Protein AF-A0A950QS15-F1 (afdb_monomer_lite)

Structure (mmCIF, N/CA/C/O backbone):
data_AF-A0A950QS15-F1
#
_entry.id   AF-A0A950QS15-F1
#
loop_
_atom_site.group_PDB
_atom_site.id
_atom_site.type_symbol
_atom_site.label_atom_id
_atom_site.label_alt_id
_atom_site.label_comp_id
_atom_site.label_asym_id
_atom_site.label_entity_id
_atom_site.label_seq_id
_atom_site.pdbx_PDB_ins_code
_atom_site.Cartn_x
_atom_site.Cartn_y
_atom_site.Cartn_z
_atom_site.occupancy
_atom_site.B_iso_or_equiv
_atom_site.auth_seq_id
_atom_site.auth_comp_id
_atom_site.auth_asym_id
_atom_site.auth_atom_id
_atom_site.pdbx_PDB_model_num
ATOM 1 N N . LEU A 1 1 ? 15.214 4.837 -7.011 1.00 94.81 1 LEU A N 1
ATOM 2 C CA . LEU A 1 1 ? 14.203 5.712 -6.376 1.00 94.81 1 LEU A CA 1
ATOM 3 C C . LEU A 1 1 ? 14.048 6.980 -7.201 1.00 94.81 1 LEU A C 1
ATOM 5 O O . LEU A 1 1 ? 15.057 7.469 -7.702 1.00 94.81 1 LEU A O 1
ATOM 9 N N . THR A 1 2 ? 12.834 7.500 -7.320 1.00 95.50 2 THR A N 1
ATOM 10 C CA . THR A 1 2 ? 12.493 8.748 -8.014 1.00 95.50 2 THR A CA 1
ATOM 11 C C . THR A 1 2 ? 12.259 9.884 -7.023 1.00 95.50 2 THR A C 1
ATOM 13 O O . THR A 1 2 ? 11.852 9.657 -5.883 1.00 95.50 2 THR A O 1
ATOM 16 N N . TRP A 1 3 ? 12.542 11.110 -7.464 1.00 96.50 3 TRP A N 1
ATOM 17 C CA . TRP A 1 3 ? 12.193 12.329 -6.736 1.00 96.50 3 TRP A CA 1
ATOM 18 C C . TRP A 1 3 ? 10.695 12.603 -6.839 1.00 96.50 3 TRP A C 1
ATOM 20 O O . TRP A 1 3 ? 10.110 12.369 -7.895 1.00 96.50 3 TRP A O 1
ATOM 30 N N . ALA A 1 4 ? 10.107 13.146 -5.775 1.00 93.50 4 ALA A N 1
ATOM 31 C CA . ALA A 1 4 ? 8.708 13.549 -5.739 1.00 93.50 4 ALA A CA 1
ATOM 32 C C . ALA A 1 4 ? 8.420 14.659 -6.763 1.00 93.50 4 ALA A C 1
ATOM 34 O O . ALA A 1 4 ? 7.426 14.602 -7.482 1.00 93.50 4 ALA A O 1
ATOM 35 N N . LYS A 1 5 ? 9.303 15.667 -6.850 1.00 91.38 5 LYS A N 1
ATOM 36 C CA . LYS A 1 5 ? 9.246 16.742 -7.856 1.00 91.38 5 LYS A CA 1
ATOM 37 C C . LYS A 1 5 ? 10.658 17.173 -8.271 1.00 91.38 5 LYS A C 1
ATOM 39 O O . LYS A 1 5 ? 11.593 16.977 -7.493 1.00 91.38 5 LYS A O 1
ATOM 44 N N . PRO A 1 6 ? 10.841 17.794 -9.453 1.00 89.12 6 PRO A N 1
ATOM 45 C CA . PRO A 1 6 ? 12.150 18.291 -9.890 1.00 89.12 6 PRO A CA 1
ATOM 46 C C . PRO A 1 6 ? 12.817 19.268 -8.906 1.00 89.12 6 PRO A C 1
ATOM 48 O O . PRO A 1 6 ? 14.034 19.243 -8.744 1.00 89.12 6 PRO A O 1
ATOM 51 N N . ASP A 1 7 ? 12.019 20.094 -8.232 1.00 91.94 7 ASP A N 1
ATOM 52 C CA . ASP A 1 7 ? 12.425 21.109 -7.253 1.00 91.94 7 ASP A CA 1
ATOM 53 C C . ASP A 1 7 ? 12.253 20.655 -5.791 1.00 91.94 7 ASP A C 1
ATOM 55 O O . ASP A 1 7 ? 12.619 21.377 -4.865 1.00 91.94 7 ASP A O 1
ATOM 59 N N . TYR A 1 8 ? 11.742 19.440 -5.571 1.00 90.69 8 TYR A N 1
ATOM 60 C CA . TYR A 1 8 ? 11.535 18.860 -4.248 1.00 90.69 8 TYR A CA 1
ATOM 61 C C . TYR A 1 8 ? 12.149 17.462 -4.186 1.00 90.69 8 TYR A C 1
ATOM 63 O O . TYR A 1 8 ? 11.511 16.442 -4.466 1.00 90.69 8 TYR A O 1
ATOM 71 N N . GLN A 1 9 ? 13.436 17.436 -3.832 1.00 93.81 9 GLN A N 1
ATOM 72 C CA . GLN A 1 9 ? 14.289 16.248 -3.836 1.00 93.81 9 GLN A CA 1
ATOM 73 C C . GLN A 1 9 ? 14.053 15.353 -2.611 1.00 93.81 9 GLN A C 1
ATOM 75 O O . GLN A 1 9 ? 14.955 15.067 -1.826 1.00 93.81 9 GLN A O 1
ATOM 80 N N . ILE A 1 10 ? 12.817 14.885 -2.473 1.00 96.25 10 ILE A N 1
ATOM 81 C CA . ILE A 1 10 ? 12.398 13.870 -1.511 1.00 96.25 10 ILE A CA 1
ATOM 82 C C . ILE A 1 10 ? 12.003 12.616 -2.286 1.00 96.25 10 ILE A C 1
ATOM 84 O O . ILE A 1 10 ? 11.324 12.701 -3.304 1.00 96.25 10 ILE A O 1
ATOM 88 N N . LYS A 1 11 ? 12.449 11.444 -1.835 1.00 97.69 11 LYS A N 1
ATOM 89 C CA . LYS A 1 11 ? 12.042 10.142 -2.380 1.00 97.69 11 LYS A CA 1
ATOM 90 C C . LYS A 1 11 ? 11.096 9.490 -1.380 1.00 97.69 11 LYS A C 1
ATOM 92 O O . LYS A 1 11 ? 11.568 8.850 -0.439 1.00 97.69 11 LYS A O 1
ATOM 97 N N . TYR A 1 12 ? 9.791 9.685 -1.545 1.00 98.25 12 TYR A N 1
ATOM 98 C CA . TYR A 1 12 ? 8.793 9.086 -0.659 1.00 98.25 12 TYR A CA 1
ATOM 99 C C . TYR A 1 12 ? 8.723 7.571 -0.833 1.00 98.25 12 TYR A C 1
ATOM 101 O O . TYR A 1 12 ? 8.835 7.056 -1.949 1.00 98.25 12 TYR A O 1
ATOM 109 N N . LEU A 1 13 ? 8.529 6.859 0.277 1.00 98.62 13 LEU A N 1
ATOM 110 C CA . LEU A 1 13 ? 8.354 5.409 0.266 1.00 98.62 13 LEU A CA 1
ATOM 111 C C . LEU A 1 13 ? 7.141 5.003 -0.573 1.00 98.62 13 LEU A C 1
ATOM 113 O O . LEU A 1 13 ? 7.268 4.122 -1.420 1.00 98.62 13 LEU A O 1
ATOM 117 N N . MET A 1 14 ? 5.998 5.661 -0.351 1.00 98.06 14 MET A N 1
ATOM 118 C CA . MET A 1 14 ? 4.725 5.349 -1.010 1.00 98.06 14 MET A CA 1
ATOM 119 C C . MET A 1 14 ? 4.860 5.453 -2.531 1.00 98.06 14 MET A C 1
ATOM 121 O O . MET A 1 14 ? 4.719 4.439 -3.213 1.00 98.06 14 MET A O 1
ATOM 125 N N . ASP A 1 15 ? 5.284 6.618 -3.027 1.00 97.75 15 ASP A N 1
ATOM 126 C CA . ASP A 1 15 ? 5.475 6.896 -4.454 1.00 97.75 15 ASP A CA 1
ATOM 127 C C . ASP A 1 15 ? 6.374 5.854 -5.130 1.00 97.75 15 ASP A C 1
ATOM 129 O O . ASP A 1 15 ? 6.106 5.385 -6.235 1.00 97.75 15 ASP A O 1
ATOM 133 N N . ASN A 1 16 ? 7.465 5.464 -4.464 1.00 98.44 16 ASN A N 1
ATOM 134 C CA . ASN A 1 16 ? 8.409 4.499 -5.019 1.00 98.44 16 ASN A CA 1
ATOM 135 C C . ASN A 1 16 ? 7.882 3.055 -4.967 1.00 98.44 16 ASN A C 1
ATOM 137 O O . ASN A 1 16 ? 8.243 2.251 -5.823 1.00 98.44 16 ASN A O 1
ATOM 141 N N . CYS A 1 17 ? 7.019 2.710 -4.008 1.00 98.62 17 CYS A N 1
ATOM 142 C CA . CYS A 1 17 ? 6.325 1.420 -4.014 1.00 98.62 17 CYS A CA 1
ATOM 143 C C . CYS A 1 17 ? 5.310 1.341 -5.161 1.00 98.62 17 CYS A C 1
ATOM 145 O O . CYS A 1 17 ? 5.246 0.332 -5.864 1.00 98.62 17 CYS A O 1
ATOM 147 N N . GLU A 1 18 ? 4.547 2.410 -5.377 1.00 98.06 18 GLU A N 1
ATOM 148 C CA . GLU A 1 18 ? 3.552 2.494 -6.450 1.00 98.06 18 GLU A CA 1
ATOM 149 C C . GLU A 1 18 ? 4.217 2.489 -7.828 1.00 98.06 18 GLU A C 1
ATOM 151 O O . GLU A 1 18 ? 3.827 1.721 -8.707 1.00 98.06 18 GLU A O 1
ATOM 156 N N . ALA A 1 19 ? 5.281 3.276 -8.006 1.00 98.25 19 ALA A N 1
ATOM 157 C CA . ALA A 1 19 ? 6.044 3.289 -9.246 1.00 98.25 19 ALA A CA 1
ATOM 158 C C . ALA A 1 19 ? 6.682 1.919 -9.536 1.00 98.25 19 ALA A C 1
ATOM 160 O O . ALA A 1 19 ? 6.693 1.489 -10.690 1.00 98.25 19 ALA A O 1
ATOM 161 N N . TYR A 1 20 ? 7.141 1.187 -8.512 1.00 98.69 20 TYR A N 1
ATOM 162 C CA . TYR A 1 20 ? 7.651 -0.176 -8.682 1.00 98.69 20 TYR A CA 1
ATOM 163 C C . TYR A 1 20 ? 6.570 -1.098 -9.250 1.00 98.69 20 TYR A C 1
ATOM 165 O O . TYR A 1 20 ? 6.800 -1.770 -10.260 1.00 98.69 20 TYR A O 1
ATOM 173 N N . ARG A 1 21 ? 5.384 -1.108 -8.629 1.00 98.06 21 ARG A N 1
ATOM 174 C CA . ARG A 1 21 ? 4.257 -1.934 -9.076 1.00 98.06 21 ARG A CA 1
ATOM 175 C C . ARG A 1 21 ? 3.831 -1.556 -10.491 1.00 98.06 21 ARG A C 1
ATOM 177 O O . ARG A 1 21 ? 3.732 -2.437 -11.341 1.00 98.06 21 ARG A O 1
ATOM 184 N N . GLY A 1 22 ? 3.711 -0.261 -10.778 1.00 98.19 22 GLY A N 1
ATOM 185 C CA . GLY A 1 22 ? 3.375 0.238 -12.111 1.00 98.19 22 GLY A CA 1
ATOM 186 C C . GLY A 1 22 ? 4.378 -0.187 -13.188 1.00 98.19 22 GLY A C 1
ATOM 187 O O . GLY A 1 22 ? 3.974 -0.595 -14.274 1.00 98.19 22 GLY A O 1
ATOM 188 N N . LEU A 1 23 ? 5.683 -0.171 -12.895 1.00 98.62 23 LEU A N 1
ATOM 189 C CA . LEU A 1 23 ? 6.716 -0.653 -13.822 1.00 98.62 23 LEU A CA 1
ATOM 190 C C . LEU A 1 23 ? 6.602 -2.163 -14.079 1.00 98.62 23 LEU A C 1
ATOM 192 O O . LEU A 1 23 ? 6.755 -2.602 -15.220 1.00 98.62 23 LEU A O 1
ATOM 196 N N . ARG A 1 24 ? 6.296 -2.959 -13.045 1.00 98.62 24 ARG A N 1
ATOM 197 C CA . ARG A 1 24 ? 6.047 -4.404 -13.189 1.00 98.62 24 ARG A CA 1
ATOM 198 C C . ARG A 1 24 ? 4.790 -4.693 -14.006 1.00 98.62 24 ARG A C 1
ATOM 200 O O . ARG A 1 24 ? 4.817 -5.570 -14.868 1.00 98.62 24 ARG A O 1
ATOM 207 N N . ASP A 1 25 ? 3.715 -3.944 -13.780 1.00 98.00 25 ASP A N 1
ATOM 208 C CA . ASP A 1 25 ? 2.476 -4.063 -14.557 1.00 98.00 25 ASP A CA 1
ATOM 209 C C . ASP A 1 25 ? 2.696 -3.688 -16.019 1.00 98.00 25 ASP A C 1
ATOM 211 O O . ASP A 1 25 ? 2.281 -4.416 -16.920 1.00 98.00 25 ASP A O 1
ATOM 215 N N . LEU A 1 26 ? 3.430 -2.605 -16.269 1.00 98.06 26 LEU A N 1
ATOM 216 C CA . LEU A 1 26 ? 3.769 -2.179 -17.620 1.00 98.06 26 LEU A CA 1
ATOM 217 C C . LEU A 1 26 ? 4.634 -3.220 -18.343 1.00 98.06 26 LEU A C 1
ATOM 219 O O . LEU A 1 26 ? 4.389 -3.514 -19.514 1.00 98.06 26 LEU A O 1
ATOM 223 N N . ALA A 1 27 ? 5.598 -3.829 -17.648 1.00 98.62 27 ALA A N 1
ATOM 224 C CA . ALA A 1 27 ? 6.375 -4.936 -18.194 1.00 98.62 27 ALA A CA 1
ATOM 225 C C . ALA A 1 27 ? 5.484 -6.136 -18.566 1.00 98.62 27 ALA A C 1
ATOM 227 O O . ALA A 1 27 ? 5.641 -6.702 -19.648 1.00 98.62 27 ALA A O 1
ATOM 228 N N . SER A 1 28 ? 4.516 -6.486 -17.711 1.00 98.19 28 SER A N 1
ATOM 229 C CA . SER A 1 28 ? 3.536 -7.546 -17.983 1.00 98.19 28 SER A CA 1
ATOM 230 C C . SER A 1 28 ? 2.669 -7.231 -19.206 1.00 98.19 28 SER A C 1
ATOM 232 O O . SER A 1 28 ? 2.460 -8.101 -20.050 1.00 98.19 28 SER A O 1
ATOM 234 N N . LEU A 1 29 ? 2.218 -5.982 -19.364 1.00 98.38 29 LEU A N 1
ATOM 235 C CA . LEU A 1 29 ? 1.462 -5.554 -20.545 1.00 98.38 29 LEU A CA 1
ATOM 236 C C . LEU A 1 29 ? 2.290 -5.690 -21.829 1.00 98.38 29 LEU A C 1
ATOM 238 O O . LEU A 1 29 ? 1.807 -6.261 -22.807 1.00 98.38 29 LEU A O 1
ATOM 242 N N . PHE A 1 30 ? 3.547 -5.231 -21.829 1.00 98.69 30 PHE A N 1
ATOM 243 C CA . PHE A 1 30 ? 4.436 -5.402 -22.983 1.00 98.69 30 PHE A CA 1
ATOM 244 C C . PHE A 1 30 ? 4.667 -6.867 -23.331 1.00 98.69 30 PHE A C 1
ATOM 246 O O . PHE A 1 30 ? 4.569 -7.228 -24.502 1.00 98.69 30 PHE A O 1
ATOM 253 N N . GLN A 1 31 ? 4.874 -7.718 -22.330 1.00 98.38 31 GLN A N 1
ATOM 254 C CA . GLN A 1 31 ? 5.080 -9.143 -22.551 1.00 98.38 31 GLN A CA 1
ATOM 255 C C . GLN A 1 31 ? 3.828 -9.841 -23.100 1.00 98.38 31 GLN A C 1
ATOM 257 O O . GLN A 1 31 ? 3.928 -10.608 -24.057 1.00 98.38 31 GLN A O 1
ATOM 262 N N . ASN A 1 32 ? 2.669 -9.605 -22.484 1.00 97.88 32 ASN A N 1
ATOM 263 C CA . ASN A 1 32 ? 1.488 -10.452 -22.661 1.00 97.88 32 ASN A CA 1
ATOM 264 C C . ASN A 1 32 ? 0.471 -9.888 -23.658 1.00 97.88 32 ASN A C 1
ATOM 266 O O . ASN A 1 32 ? -0.174 -10.658 -24.363 1.00 97.88 32 ASN A O 1
ATOM 270 N N . ALA A 1 33 ? 0.315 -8.563 -23.725 1.00 97.88 33 ALA A N 1
ATOM 271 C CA . ALA A 1 33 ? -0.642 -7.923 -24.628 1.00 97.88 33 ALA A CA 1
ATOM 272 C C . ALA A 1 33 ? 0.005 -7.494 -25.951 1.00 97.88 33 ALA A C 1
ATOM 274 O O . ALA A 1 33 ? -0.637 -7.558 -26.997 1.00 97.88 33 ALA A O 1
ATOM 275 N N . PHE A 1 34 ? 1.272 -7.066 -25.912 1.00 98.00 34 PHE A N 1
ATOM 276 C CA . PHE A 1 34 ? 1.965 -6.521 -27.084 1.00 98.00 34 PHE A CA 1
ATOM 277 C C . PHE A 1 34 ? 3.025 -7.455 -27.682 1.00 98.00 34 PHE A C 1
ATOM 279 O O . PHE A 1 34 ? 3.494 -7.194 -28.787 1.00 98.00 34 PHE A O 1
ATOM 286 N N . GLY A 1 35 ? 3.413 -8.527 -26.981 1.00 98.00 35 GLY A N 1
ATOM 287 C CA . GLY A 1 35 ? 4.469 -9.443 -27.428 1.00 98.00 35 GLY A CA 1
ATOM 288 C C . GLY A 1 35 ? 5.862 -8.800 -27.523 1.00 98.00 35 GLY A C 1
ATOM 289 O O . GLY A 1 35 ? 6.742 -9.335 -28.193 1.00 98.00 35 GLY A O 1
ATOM 290 N N . ASP A 1 36 ? 6.074 -7.656 -26.868 1.00 98.56 36 ASP A N 1
ATOM 291 C CA . ASP A 1 36 ? 7.320 -6.886 -26.882 1.00 98.56 36 ASP A CA 1
ATOM 292 C C . ASP A 1 36 ? 8.183 -7.269 -25.671 1.00 98.56 36 ASP A C 1
ATOM 294 O O . ASP A 1 36 ? 8.200 -6.606 -24.627 1.00 98.56 36 ASP A O 1
ATOM 298 N N . SER A 1 37 ? 8.897 -8.388 -25.801 1.00 98.44 37 SER A N 1
ATOM 299 C CA . SER A 1 37 ? 9.772 -8.907 -24.742 1.00 98.44 37 SER A CA 1
ATOM 300 C C . SER A 1 37 ? 10.946 -7.972 -24.432 1.00 98.44 37 SER A C 1
ATOM 302 O O . SER A 1 37 ? 11.410 -7.923 -23.292 1.00 98.44 37 SER A O 1
ATOM 304 N N . THR A 1 38 ? 11.402 -7.179 -25.408 1.00 98.56 38 THR A N 1
ATOM 305 C CA . THR A 1 38 ? 12.468 -6.189 -25.210 1.00 98.56 38 THR A CA 1
ATOM 306 C C . THR A 1 38 ? 12.014 -5.071 -24.274 1.00 98.56 38 THR A C 1
ATOM 308 O O . THR A 1 38 ? 12.715 -4.767 -23.306 1.00 98.56 38 THR A O 1
ATOM 311 N N . LYS A 1 39 ? 10.828 -4.486 -24.490 1.00 98.38 39 LYS A N 1
ATOM 312 C CA . LYS A 1 39 ? 10.284 -3.484 -23.560 1.00 98.38 39 LYS A CA 1
ATOM 313 C C . LYS A 1 39 ? 9.913 -4.084 -22.214 1.00 98.38 39 LYS A C 1
ATOM 315 O O . LYS A 1 39 ? 10.151 -3.444 -21.191 1.00 98.38 39 LYS A O 1
ATOM 320 N N . ALA A 1 40 ? 9.384 -5.305 -22.189 1.00 98.75 40 ALA A N 1
ATOM 321 C CA . ALA A 1 40 ? 9.114 -5.994 -20.933 1.00 98.75 40 ALA A CA 1
ATOM 322 C C . ALA A 1 40 ? 10.390 -6.135 -20.081 1.00 98.75 40 ALA A C 1
ATOM 324 O O . ALA A 1 40 ? 10.383 -5.803 -18.895 1.00 98.75 40 ALA A O 1
ATOM 325 N N . ALA A 1 41 ? 11.505 -6.555 -20.688 1.00 98.75 41 ALA A N 1
ATOM 326 C CA . ALA A 1 41 ? 12.798 -6.648 -20.012 1.00 98.75 41 ALA A CA 1
ATOM 327 C C . ALA A 1 41 ? 13.305 -5.278 -19.528 1.00 98.75 41 ALA A C 1
ATOM 329 O O . ALA A 1 41 ? 13.770 -5.164 -18.394 1.00 98.75 41 ALA A O 1
ATOM 330 N N . TYR A 1 42 ? 13.159 -4.229 -20.345 1.00 98.62 42 TYR A N 1
ATOM 331 C CA . TYR A 1 42 ? 13.540 -2.863 -19.978 1.00 98.62 42 TYR A CA 1
ATOM 332 C C . TYR A 1 42 ? 12.812 -2.368 -18.718 1.00 98.62 42 TYR A C 1
ATOM 334 O O . TYR A 1 42 ? 13.456 -1.941 -17.759 1.00 98.62 42 TYR A O 1
ATOM 342 N N . TYR A 1 43 ? 11.480 -2.465 -18.677 1.00 98.69 43 TYR A N 1
ATOM 343 C CA . TYR A 1 43 ? 10.712 -2.002 -17.516 1.00 98.69 43 TYR A CA 1
ATOM 344 C C . TYR A 1 43 ? 10.924 -2.876 -16.278 1.00 98.69 43 TYR A C 1
ATOM 346 O O . TYR A 1 43 ? 10.968 -2.345 -15.168 1.00 98.69 43 TYR A O 1
ATOM 354 N N . ASN A 1 44 ? 11.146 -4.183 -16.452 1.00 98.75 44 ASN A N 1
ATOM 355 C CA . ASN A 1 44 ? 11.548 -5.053 -15.348 1.00 98.75 44 ASN A CA 1
ATOM 356 C C . ASN A 1 44 ? 12.889 -4.631 -14.737 1.00 98.75 44 ASN A C 1
ATOM 358 O O . ASN A 1 44 ? 12.977 -4.536 -13.517 1.00 98.75 44 ASN A O 1
ATOM 362 N N . ALA A 1 45 ? 13.891 -4.299 -15.554 1.00 98.62 45 ALA A N 1
ATOM 363 C CA . ALA A 1 45 ? 15.184 -3.834 -15.053 1.00 98.62 45 ALA A CA 1
ATOM 364 C C . ALA A 1 45 ? 15.063 -2.510 -14.273 1.00 98.62 45 ALA A C 1
ATOM 366 O O . ALA A 1 45 ? 15.683 -2.335 -13.223 1.00 98.62 45 ALA A O 1
ATOM 367 N N . ILE A 1 46 ? 14.215 -1.579 -14.730 1.00 98.38 46 ILE A N 1
ATOM 368 C CA . ILE A 1 46 ? 13.943 -0.338 -13.983 1.00 98.38 46 ILE A CA 1
ATOM 369 C C . ILE A 1 46 ? 13.233 -0.647 -12.659 1.00 98.38 46 ILE A C 1
ATOM 371 O O . ILE A 1 46 ? 13.596 -0.081 -11.623 1.00 98.38 46 ILE A O 1
ATOM 375 N N . ALA A 1 47 ? 12.256 -1.558 -12.667 1.00 98.62 47 ALA A N 1
ATOM 376 C CA . ALA A 1 47 ? 11.592 -2.006 -11.449 1.00 98.62 47 ALA A CA 1
ATOM 377 C C . ALA A 1 47 ? 12.592 -2.644 -10.468 1.00 98.62 47 ALA A C 1
ATOM 379 O O . ALA A 1 47 ? 12.529 -2.357 -9.277 1.00 98.62 47 ALA A O 1
ATOM 380 N N . ASP A 1 48 ? 13.566 -3.428 -10.941 1.00 98.56 48 ASP A N 1
ATOM 381 C CA . ASP A 1 48 ? 14.615 -4.020 -10.098 1.00 98.56 48 ASP A CA 1
ATOM 382 C C . ASP A 1 48 ? 15.487 -2.952 -9.417 1.00 98.56 48 ASP A C 1
ATOM 384 O O . ASP A 1 48 ? 15.771 -3.041 -8.219 1.00 98.56 48 ASP A O 1
ATOM 388 N N . HIS A 1 49 ? 15.856 -1.884 -10.130 1.00 98.12 49 HIS A N 1
ATOM 389 C CA . HIS A 1 49 ? 16.558 -0.746 -9.524 1.00 98.12 49 HIS A CA 1
ATOM 390 C C . HIS A 1 49 ? 15.705 -0.018 -8.478 1.00 98.12 49 HIS A C 1
ATOM 392 O O . HIS A 1 49 ? 16.215 0.461 -7.459 1.00 98.12 49 HIS A O 1
ATOM 398 N N . MET A 1 50 ? 14.397 0.083 -8.713 1.00 97.88 50 MET A N 1
ATOM 399 C CA . MET A 1 50 ? 13.475 0.684 -7.755 1.00 97.88 50 MET A CA 1
ATOM 400 C C . MET A 1 50 ? 13.307 -0.184 -6.509 1.00 97.88 50 MET A C 1
ATOM 402 O O . MET A 1 50 ? 13.385 0.348 -5.402 1.00 97.88 50 MET A O 1
ATOM 406 N N . LEU A 1 51 ? 13.187 -1.502 -6.687 1.00 98.44 51 LEU A N 1
ATOM 407 C CA . LEU A 1 51 ? 13.164 -2.492 -5.617 1.00 98.44 51 LEU A CA 1
ATOM 408 C C . LEU A 1 51 ? 14.397 -2.346 -4.727 1.00 98.44 51 LEU A C 1
ATOM 410 O O . LEU A 1 51 ? 14.246 -2.137 -3.530 1.00 98.44 51 LEU A O 1
ATOM 414 N N . GLN A 1 52 ? 15.607 -2.363 -5.293 1.00 98.31 52 GLN A N 1
ATOM 415 C CA . GLN A 1 52 ? 16.847 -2.155 -4.530 1.00 98.31 52 GLN A CA 1
ATOM 416 C C . GLN A 1 52 ? 16.828 -0.829 -3.753 1.00 98.31 52 GLN A C 1
ATOM 418 O O . GLN A 1 52 ? 17.225 -0.765 -2.589 1.00 98.31 52 GLN A O 1
ATOM 423 N N . GLY A 1 53 ? 16.306 0.224 -4.385 1.00 98.00 53 GLY A N 1
ATOM 424 C CA . GLY A 1 53 ? 16.092 1.520 -3.759 1.00 98.00 53 GLY A CA 1
ATOM 425 C C . GLY A 1 53 ? 15.196 1.450 -2.521 1.00 98.00 53 GLY A C 1
ATOM 426 O O . GLY A 1 53 ? 15.606 1.916 -1.461 1.00 98.00 53 GLY A O 1
ATOM 427 N N . VAL A 1 54 ? 14.006 0.857 -2.639 1.00 98.50 54 VAL A N 1
ATOM 428 C CA . VAL A 1 54 ? 13.057 0.718 -1.521 1.00 98.50 54 VAL A CA 1
ATOM 429 C C . VAL A 1 54 ? 13.622 -0.198 -0.436 1.00 98.50 54 VAL A C 1
ATOM 431 O O . VAL A 1 54 ? 13.548 0.139 0.740 1.00 98.50 54 VAL A O 1
ATOM 434 N N . GLN A 1 55 ? 14.281 -1.301 -0.805 1.00 98.38 55 GLN A N 1
ATOM 435 C CA . GLN A 1 55 ? 14.950 -2.204 0.142 1.00 98.38 55 GLN A CA 1
ATOM 436 C C . GLN A 1 55 ? 15.991 -1.460 0.998 1.00 98.38 55 GLN A C 1
ATOM 438 O O . GLN A 1 55 ? 16.101 -1.719 2.194 1.00 98.38 55 GLN A O 1
ATOM 443 N N . SER A 1 56 ? 16.694 -0.475 0.422 1.00 98.06 56 SER A N 1
ATOM 444 C CA . SER A 1 56 ? 17.651 0.376 1.149 1.00 98.06 56 SER A CA 1
ATOM 445 C C . SER A 1 56 ? 17.020 1.364 2.141 1.00 98.06 56 SER A C 1
ATOM 447 O O . SER A 1 56 ? 17.745 2.025 2.878 1.00 98.06 56 SER A O 1
ATOM 449 N N . MET A 1 57 ? 15.689 1.494 2.156 1.00 98.56 57 MET A N 1
ATOM 450 C CA . MET A 1 57 ? 14.949 2.353 3.089 1.00 98.56 57 MET A CA 1
ATOM 451 C C . MET A 1 57 ? 14.530 1.617 4.369 1.00 98.56 57 MET A C 1
ATOM 453 O O . MET A 1 57 ? 13.892 2.215 5.233 1.00 98.56 57 MET A O 1
ATOM 457 N N . TRP A 1 58 ? 14.868 0.333 4.511 1.00 98.62 58 TRP A N 1
ATOM 458 C CA . TRP A 1 58 ? 14.645 -0.411 5.748 1.00 98.62 58 TRP A CA 1
ATOM 459 C C . TRP A 1 58 ? 15.581 0.081 6.858 1.00 98.62 58 TRP A C 1
ATOM 461 O O . TRP A 1 58 ? 16.800 0.026 6.716 1.00 98.62 58 TRP A O 1
ATOM 471 N N . MET A 1 59 ? 15.014 0.518 7.984 1.00 98.38 59 MET A N 1
ATOM 472 C CA . MET A 1 59 ? 15.761 1.073 9.122 1.00 98.38 59 MET A CA 1
ATOM 473 C C . MET A 1 59 ? 15.977 0.063 10.262 1.00 98.38 59 MET A C 1
ATOM 475 O O . MET A 1 59 ? 16.438 0.429 11.338 1.00 98.38 59 MET A O 1
ATOM 479 N N . GLY A 1 60 ? 15.633 -1.212 10.053 1.00 97.44 60 GLY A N 1
ATOM 480 C CA . GLY A 1 60 ? 15.770 -2.282 11.050 1.00 97.44 60 GLY A CA 1
ATOM 481 C C . GLY A 1 60 ? 14.482 -2.612 11.808 1.00 97.44 60 GLY A C 1
ATOM 482 O O . GLY A 1 60 ? 14.305 -3.754 12.221 1.00 97.44 60 GLY A O 1
ATOM 483 N N . ASN A 1 61 ? 13.569 -1.651 11.957 1.00 97.19 61 ASN A N 1
ATOM 484 C CA . ASN A 1 61 ? 12.279 -1.836 12.639 1.00 97.19 61 ASN A CA 1
ATOM 485 C C . ASN A 1 61 ? 11.077 -1.174 11.942 1.00 97.19 61 ASN A C 1
ATOM 487 O O . ASN A 1 61 ? 9.932 -1.419 12.324 1.00 97.19 61 ASN A O 1
ATOM 491 N N . ALA A 1 62 ? 11.341 -0.328 10.951 1.00 98.50 62 ALA A N 1
ATOM 492 C CA . ALA A 1 62 ? 10.366 0.387 10.149 1.00 98.50 62 ALA A CA 1
ATOM 493 C C . ALA A 1 62 ? 10.981 0.720 8.785 1.00 98.50 62 ALA A C 1
ATOM 495 O O . ALA A 1 62 ? 12.206 0.705 8.611 1.00 98.50 62 ALA A O 1
ATOM 496 N N . TRP A 1 63 ? 10.131 1.049 7.821 1.00 98.75 63 TRP A N 1
ATOM 497 C CA . TRP A 1 63 ? 10.560 1.689 6.587 1.00 98.75 63 TRP A CA 1
ATOM 498 C C . TRP A 1 63 ? 10.686 3.190 6.815 1.00 98.75 63 TRP A C 1
ATOM 500 O O . TRP A 1 63 ? 9.815 3.796 7.440 1.00 98.75 63 TRP A O 1
ATOM 510 N N . ALA A 1 64 ? 11.733 3.807 6.276 1.00 98.62 64 ALA A N 1
ATOM 511 C CA . ALA A 1 64 ? 11.813 5.259 6.227 1.00 98.62 64 ALA A CA 1
ATOM 512 C C . ALA A 1 64 ? 10.613 5.822 5.451 1.00 98.62 64 ALA A C 1
ATOM 514 O O . ALA A 1 64 ? 10.276 5.294 4.393 1.00 98.62 64 ALA A O 1
ATOM 515 N N . VAL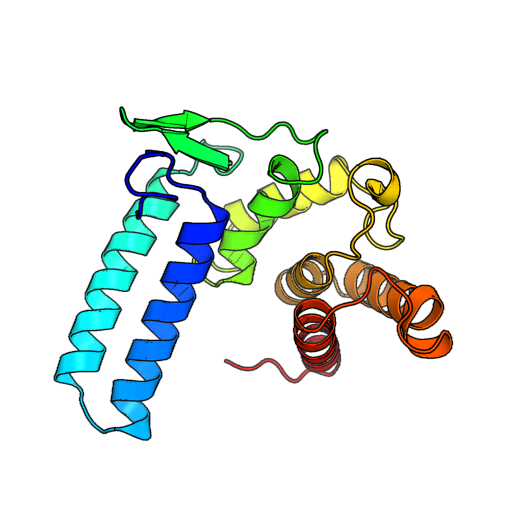 A 1 65 ? 9.998 6.906 5.928 1.00 98.38 65 VAL A N 1
ATOM 516 C CA . VAL A 1 65 ? 8.881 7.562 5.217 1.00 98.38 65 VAL A CA 1
ATOM 517 C C . VAL A 1 65 ? 9.370 8.185 3.911 1.00 98.38 65 VAL A C 1
ATOM 519 O O . VAL A 1 65 ? 8.665 8.201 2.900 1.00 98.38 65 VAL A O 1
ATOM 522 N N . TYR A 1 66 ? 10.614 8.670 3.921 1.00 98.25 66 TYR A N 1
ATOM 523 C CA . TYR A 1 66 ? 11.314 9.138 2.737 1.00 98.25 66 TYR A CA 1
ATOM 524 C C . TYR A 1 66 ? 12.837 9.087 2.887 1.00 98.25 66 TYR A C 1
ATOM 526 O O . TYR A 1 66 ? 13.381 8.982 3.991 1.00 98.25 66 TYR A O 1
ATOM 534 N N . LYS A 1 67 ? 13.515 9.194 1.739 1.00 98.12 67 LYS A N 1
ATOM 535 C CA . LYS A 1 67 ? 14.953 9.453 1.625 1.00 98.12 67 LYS A CA 1
ATOM 536 C C . LYS A 1 67 ? 15.187 10.841 1.032 1.00 98.12 67 LYS A C 1
ATOM 538 O O . LYS A 1 67 ? 14.653 11.137 -0.039 1.00 98.12 67 LYS A O 1
ATOM 543 N N . ASP A 1 68 ? 15.960 11.683 1.707 1.00 96.31 68 ASP A N 1
ATOM 544 C CA . ASP A 1 68 ? 16.174 13.073 1.281 1.00 96.31 68 ASP A CA 1
ATOM 545 C C . ASP A 1 68 ? 17.193 13.219 0.123 1.00 96.31 68 ASP A C 1
ATOM 547 O O . ASP A 1 68 ? 17.697 12.236 -0.446 1.00 96.31 68 ASP A O 1
ATOM 551 N N . GLY A 1 69 ? 17.466 14.474 -0.250 1.00 92.75 69 GLY A N 1
ATOM 552 C CA . GLY A 1 69 ? 18.360 14.857 -1.344 1.00 92.75 69 GLY A CA 1
ATOM 553 C C . GLY A 1 69 ? 19.799 14.363 -1.178 1.00 92.75 69 GLY A C 1
ATOM 554 O O . GLY A 1 69 ? 20.439 13.992 -2.162 1.00 92.75 69 GLY A O 1
ATOM 555 N N . ILE A 1 70 ? 20.277 14.294 0.066 1.00 94.12 70 ILE A N 1
ATOM 556 C CA . ILE A 1 70 ? 21.646 13.890 0.416 1.00 94.12 70 ILE A CA 1
ATOM 557 C C . ILE A 1 70 ? 21.738 12.434 0.890 1.00 94.12 70 ILE A C 1
ATOM 559 O O . ILE A 1 70 ? 22.832 11.899 1.047 1.00 94.12 70 ILE A O 1
ATOM 563 N N . GLY A 1 71 ? 20.598 11.759 1.034 1.00 95.31 71 GLY A N 1
ATOM 564 C CA . GLY A 1 71 ? 20.501 10.327 1.273 1.00 95.31 71 GLY A CA 1
ATOM 565 C C . GLY A 1 71 ? 20.142 9.919 2.699 1.00 95.31 71 GLY A C 1
ATOM 566 O O . GLY A 1 71 ? 20.180 8.717 2.969 1.00 95.31 71 GLY A O 1
ATOM 567 N N . ASN A 1 72 ? 19.759 10.849 3.578 1.00 97.69 72 ASN A N 1
ATOM 568 C CA . ASN A 1 72 ? 19.288 10.499 4.917 1.00 97.69 72 ASN A CA 1
ATOM 569 C C . ASN A 1 72 ? 17.942 9.783 4.848 1.00 97.69 72 ASN A C 1
ATOM 571 O O . ASN A 1 72 ? 17.090 10.106 4.017 1.00 97.69 72 ASN A O 1
ATOM 575 N N . LEU A 1 73 ? 17.755 8.827 5.754 1.00 98.44 73 LEU A N 1
ATOM 576 C CA . LEU A 1 73 ? 16.499 8.118 5.958 1.00 98.44 73 LEU A CA 1
ATOM 577 C C . LEU A 1 73 ? 15.749 8.743 7.128 1.00 98.44 73 LEU A C 1
ATOM 579 O O . LEU A 1 73 ? 16.314 8.887 8.212 1.00 98.44 73 LEU A O 1
ATOM 583 N N . ILE A 1 74 ? 14.482 9.084 6.915 1.00 98.12 74 ILE A N 1
ATOM 584 C CA . ILE A 1 74 ? 13.638 9.671 7.956 1.00 98.12 74 ILE A CA 1
ATOM 585 C C . ILE A 1 74 ? 12.679 8.616 8.496 1.00 98.12 74 ILE A C 1
ATOM 587 O O . ILE A 1 74 ? 11.916 8.018 7.740 1.00 98.12 74 ILE A O 1
ATOM 591 N N . ALA A 1 75 ? 12.743 8.384 9.807 1.00 98.25 75 ALA A N 1
ATOM 592 C CA . ALA A 1 75 ? 11.885 7.430 10.501 1.00 98.25 75 ALA A CA 1
ATOM 593 C C . ALA A 1 75 ? 10.429 7.926 10.566 1.00 98.25 75 ALA A C 1
ATOM 595 O O . ALA A 1 75 ? 10.213 9.133 10.687 1.00 98.25 75 ALA A O 1
ATOM 596 N N . PRO A 1 76 ? 9.438 7.017 10.540 1.00 98.31 76 PRO A N 1
ATOM 597 C CA . PRO A 1 76 ? 8.038 7.383 10.708 1.00 98.31 76 PRO A CA 1
ATOM 598 C C . PRO A 1 76 ? 7.722 7.750 12.159 1.00 98.31 76 PRO A C 1
ATOM 600 O O . PRO A 1 76 ? 8.124 7.059 13.099 1.00 98.31 76 PRO A O 1
ATOM 603 N N . ASN A 1 77 ? 6.915 8.788 12.346 1.00 98.31 77 ASN A N 1
ATOM 604 C CA . ASN A 1 77 ? 6.164 9.007 13.570 1.00 98.31 77 ASN A CA 1
ATOM 605 C C . ASN A 1 77 ? 4.872 8.183 13.527 1.00 98.31 77 ASN A C 1
ATOM 607 O O . ASN A 1 77 ? 3.883 8.582 12.918 1.00 98.31 77 ASN A O 1
ATOM 611 N N . MET A 1 78 ? 4.845 7.051 14.232 1.00 98.19 78 MET A N 1
ATOM 612 C CA . MET A 1 78 ? 3.670 6.170 14.241 1.00 98.19 78 MET A CA 1
ATOM 613 C C . MET A 1 78 ? 2.408 6.803 14.859 1.00 98.19 78 MET A C 1
ATOM 615 O O . MET A 1 78 ? 1.326 6.268 14.649 1.00 98.19 78 MET A O 1
ATOM 619 N N . GLY A 1 79 ? 2.507 7.934 15.572 1.00 98.06 79 GLY A N 1
ATOM 620 C CA . GLY A 1 79 ? 1.353 8.718 16.043 1.00 98.06 79 GLY A CA 1
ATOM 621 C C . GLY A 1 79 ? 0.725 9.634 14.980 1.00 98.06 79 GLY A C 1
ATOM 622 O O . GLY A 1 79 ? -0.304 10.261 15.241 1.00 98.06 79 GLY A O 1
ATOM 623 N N . THR A 1 80 ? 1.320 9.701 13.788 1.00 98.44 80 THR A N 1
ATOM 624 C CA . THR A 1 80 ? 0.808 10.418 12.616 1.00 98.44 80 THR A CA 1
ATOM 625 C C . THR A 1 80 ? 0.253 9.404 11.614 1.00 98.44 80 THR A C 1
ATOM 627 O O . THR A 1 80 ? 0.968 8.504 11.175 1.00 98.44 80 THR A O 1
ATOM 630 N N . TRP A 1 81 ? -1.024 9.526 11.245 1.00 98.12 81 TRP A N 1
ATOM 631 C CA . TRP A 1 81 ? -1.689 8.593 10.330 1.00 98.12 81 TRP A CA 1
ATOM 632 C C . TRP A 1 81 ? -1.113 8.682 8.911 1.00 98.12 81 TRP A C 1
ATOM 634 O O . TRP A 1 81 ? -0.512 7.730 8.405 1.00 98.12 81 TRP A O 1
ATOM 644 N N . TYR A 1 82 ? -1.258 9.850 8.288 1.00 96.75 82 TYR A N 1
ATOM 645 C CA . TYR A 1 82 ? -0.675 10.182 6.995 1.00 96.75 82 TYR A CA 1
ATOM 646 C C . TYR A 1 82 ? 0.337 11.324 7.170 1.00 96.75 82 TYR A C 1
ATOM 648 O O . TYR A 1 82 ? 0.005 12.312 7.832 1.00 96.75 82 TYR A O 1
ATOM 656 N N . PRO A 1 83 ? 1.548 11.224 6.588 1.00 95.12 83 PRO A N 1
ATOM 657 C CA . PRO A 1 83 ? 2.040 10.148 5.711 1.00 95.12 83 PRO A CA 1
ATOM 658 C C . PRO A 1 83 ? 2.688 8.953 6.430 1.00 95.12 83 PRO A C 1
ATOM 660 O O . PRO A 1 83 ? 3.021 7.956 5.796 1.00 95.12 83 PRO A O 1
ATOM 663 N N . ASP A 1 84 ? 2.895 9.032 7.740 1.00 98.50 84 ASP A N 1
ATOM 664 C CA . ASP A 1 84 ? 3.837 8.160 8.440 1.00 98.50 84 ASP A CA 1
ATOM 665 C C . ASP A 1 84 ? 3.346 6.720 8.625 1.00 98.50 84 ASP A C 1
ATOM 667 O O . ASP A 1 84 ? 3.903 5.805 8.015 1.00 98.50 84 ASP A O 1
ATOM 671 N N . ALA A 1 85 ? 2.321 6.489 9.449 1.00 98.50 85 ALA A N 1
ATOM 672 C CA . ALA A 1 85 ? 1.887 5.136 9.794 1.00 98.50 85 ALA A CA 1
ATOM 673 C C . ALA A 1 85 ? 1.344 4.366 8.577 1.00 98.50 85 ALA A C 1
ATOM 675 O O . ALA A 1 85 ? 1.655 3.188 8.396 1.00 98.50 85 ALA A O 1
ATOM 676 N N . THR A 1 86 ? 0.577 5.034 7.713 1.00 97.88 86 THR A N 1
ATOM 677 C CA . THR A 1 86 ? 0.002 4.437 6.495 1.00 97.88 86 THR A CA 1
ATOM 678 C C . THR A 1 86 ? 1.057 4.033 5.470 1.00 97.88 86 THR A C 1
ATOM 680 O O . THR A 1 86 ? 0.929 2.965 4.872 1.00 97.88 86 THR A O 1
ATOM 683 N N . SER A 1 87 ? 2.138 4.804 5.299 1.00 98.25 87 SER A N 1
ATOM 684 C CA . SER A 1 87 ? 3.208 4.451 4.350 1.00 98.25 87 SER A CA 1
ATOM 685 C C . SER A 1 87 ? 3.828 3.080 4.626 1.00 98.25 87 SER A C 1
ATOM 687 O O . SER A 1 87 ? 4.290 2.405 3.708 1.00 98.25 87 SER A O 1
ATOM 689 N N . GLN A 1 88 ? 3.805 2.628 5.881 1.00 98.69 88 GLN A N 1
ATOM 690 C CA . GLN A 1 88 ? 4.476 1.405 6.301 1.00 98.69 88 GLN A CA 1
ATOM 691 C C . GLN A 1 88 ? 3.909 0.140 5.652 1.00 98.69 88 GLN A C 1
ATOM 693 O O . GLN A 1 88 ? 4.637 -0.838 5.496 1.00 98.69 88 GLN A O 1
ATOM 698 N N . VAL A 1 89 ? 2.640 0.150 5.234 1.00 98.38 89 VAL A N 1
ATOM 699 C CA . VAL A 1 89 ? 2.029 -1.003 4.554 1.00 98.38 89 VAL A CA 1
ATOM 700 C C . VAL A 1 89 ? 2.253 -1.005 3.041 1.00 98.38 89 VAL A C 1
ATOM 702 O O . VAL A 1 89 ? 2.017 -2.028 2.400 1.00 98.38 89 VAL A O 1
ATOM 705 N N . PHE A 1 90 ? 2.753 0.088 2.454 1.00 98.62 90 PHE A N 1
ATOM 706 C CA . PHE A 1 90 ? 2.916 0.217 1.001 1.00 98.62 90 PHE A CA 1
ATOM 707 C C . PHE A 1 90 ? 3.856 -0.817 0.374 1.00 98.62 90 PHE A C 1
ATOM 709 O O . PHE A 1 90 ? 3.517 -1.308 -0.708 1.00 98.62 90 PHE A O 1
ATOM 716 N N . PRO A 1 91 ? 4.983 -1.203 1.007 1.00 98.56 91 PRO A N 1
ATOM 717 C CA . PRO A 1 91 ? 5.841 -2.253 0.467 1.00 98.56 91 PRO A CA 1
ATOM 718 C C . PRO A 1 91 ? 5.116 -3.590 0.273 1.00 98.56 91 PRO A C 1
ATOM 720 O O . PRO A 1 91 ? 5.303 -4.232 -0.760 1.00 98.56 91 PRO A O 1
ATOM 723 N N . ALA A 1 92 ? 4.257 -3.984 1.219 1.00 97.75 92 ALA A N 1
ATOM 724 C CA . ALA A 1 92 ? 3.441 -5.193 1.104 1.00 97.75 92 ALA A CA 1
ATOM 725 C C . ALA A 1 92 ? 2.280 -5.003 0.117 1.00 97.75 92 ALA A C 1
ATOM 727 O O . ALA A 1 92 ? 2.084 -5.823 -0.779 1.00 97.75 92 ALA A O 1
ATOM 728 N N . LEU A 1 93 ? 1.561 -3.881 0.229 1.00 96.88 93 LEU A N 1
ATOM 729 C CA . LEU A 1 93 ? 0.420 -3.522 -0.619 1.00 96.88 93 LEU A CA 1
ATOM 730 C C . LEU A 1 93 ? 0.756 -3.541 -2.120 1.00 96.88 93 LEU A C 1
ATOM 732 O O . LEU A 1 93 ? -0.077 -3.927 -2.939 1.00 96.88 93 LEU A O 1
ATOM 736 N N . ASN A 1 94 ? 1.979 -3.133 -2.470 1.00 97.38 94 ASN A N 1
ATOM 737 C CA . ASN A 1 94 ? 2.477 -3.042 -3.844 1.00 97.38 94 ASN A CA 1
ATOM 738 C C . ASN A 1 94 ? 3.396 -4.208 -4.242 1.00 97.38 94 ASN A C 1
ATOM 740 O O . ASN A 1 94 ? 4.036 -4.156 -5.291 1.00 97.38 94 ASN A O 1
ATOM 744 N N . SER A 1 95 ? 3.475 -5.266 -3.426 1.00 95.94 95 SER A N 1
ATOM 745 C CA . SER A 1 95 ? 4.316 -6.447 -3.693 1.00 95.94 95 SER A CA 1
ATOM 746 C C . SER A 1 95 ? 5.805 -6.127 -3.914 1.00 95.94 95 SER A C 1
ATOM 748 O O . SER A 1 95 ? 6.511 -6.856 -4.611 1.00 95.94 95 SER A O 1
ATOM 750 N N . VAL A 1 96 ? 6.301 -5.038 -3.319 1.00 97.56 96 VAL A N 1
A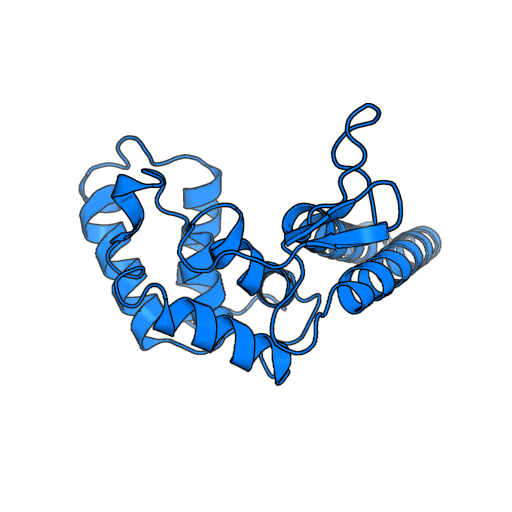TOM 751 C CA . VAL A 1 96 ? 7.743 -4.746 -3.233 1.00 97.56 96 VAL A CA 1
ATOM 752 C C . VAL A 1 96 ? 8.403 -5.738 -2.278 1.00 97.56 96 VAL A C 1
ATOM 754 O O . VAL A 1 96 ? 9.517 -6.211 -2.504 1.00 97.56 96 VAL A O 1
ATOM 757 N N . VAL A 1 97 ? 7.692 -6.053 -1.197 1.00 97.00 97 VAL A N 1
ATOM 758 C CA . VAL A 1 97 ? 8.069 -7.039 -0.193 1.00 97.00 97 VAL A CA 1
ATOM 759 C C . VAL A 1 97 ? 6.874 -7.957 0.024 1.00 97.00 97 VAL A C 1
ATOM 761 O O . VAL A 1 97 ? 5.744 -7.491 0.109 1.00 97.00 97 VAL A O 1
ATOM 764 N N . SER A 1 98 ? 7.109 -9.268 0.094 1.00 96.44 98 SER A N 1
ATOM 765 C CA . SER A 1 98 ? 6.032 -10.236 0.333 1.00 96.44 98 SER A CA 1
ATOM 766 C C . SER A 1 98 ? 5.330 -9.953 1.664 1.00 96.44 98 SER A C 1
ATOM 768 O O . SER A 1 98 ? 5.982 -9.588 2.644 1.00 96.44 98 SER A O 1
ATOM 770 N N . SER A 1 99 ? 4.017 -10.179 1.743 1.00 96.25 99 SER A N 1
ATOM 771 C CA . SER A 1 99 ? 3.296 -10.111 3.019 1.00 96.25 99 SER A CA 1
ATOM 772 C C . SER A 1 99 ? 3.783 -11.154 4.029 1.00 96.25 99 SER A C 1
ATOM 774 O O . SER A 1 99 ? 3.691 -10.920 5.228 1.00 96.25 99 SER A O 1
ATOM 776 N N . GLY A 1 100 ? 4.373 -12.264 3.573 1.00 96.94 100 GLY A N 1
ATOM 777 C CA . GLY A 1 100 ? 5.014 -13.262 4.438 1.00 96.94 100 GLY A CA 1
ATOM 778 C C . GLY A 1 100 ? 6.412 -12.878 4.946 1.00 96.94 100 GLY A C 1
ATOM 779 O O . GLY A 1 100 ? 6.964 -13.590 5.779 1.00 96.94 100 GLY A O 1
ATOM 780 N N . ASP A 1 101 ? 7.006 -11.783 4.459 1.00 98.31 101 ASP A N 1
ATOM 781 C CA . ASP A 1 101 ? 8.302 -11.291 4.941 1.00 98.31 101 ASP A CA 1
ATOM 782 C C . ASP A 1 101 ? 8.173 -10.772 6.384 1.00 98.31 101 ASP A C 1
ATOM 784 O O . ASP A 1 101 ? 7.213 -10.075 6.730 1.00 98.31 101 ASP A O 1
ATOM 788 N N . ALA A 1 102 ? 9.168 -11.070 7.224 1.00 98.38 102 ALA A N 1
ATOM 789 C CA . ALA A 1 102 ? 9.188 -10.653 8.624 1.00 98.38 102 ALA A CA 1
ATOM 790 C C . ALA A 1 102 ? 9.056 -9.130 8.793 1.00 98.38 102 ALA A C 1
ATOM 792 O O . ALA A 1 102 ? 8.439 -8.669 9.751 1.00 98.38 102 ALA A O 1
ATOM 793 N N . ARG A 1 103 ? 9.578 -8.342 7.847 1.00 98.56 103 ARG A N 1
ATOM 794 C CA . ARG A 1 103 ? 9.487 -6.877 7.866 1.00 98.56 103 ARG A CA 1
ATOM 795 C C . ARG A 1 103 ? 8.065 -6.401 7.618 1.00 98.56 103 ARG A C 1
ATOM 797 O O . ARG A 1 103 ? 7.598 -5.526 8.339 1.00 98.56 103 ARG A O 1
ATOM 804 N N . SER A 1 104 ? 7.362 -7.002 6.655 1.00 98.62 104 SER A N 1
ATOM 805 C CA . SER A 1 104 ? 5.946 -6.713 6.388 1.00 98.62 104 SER A CA 1
ATOM 806 C C . SER A 1 104 ? 5.091 -7.019 7.616 1.00 98.62 104 SER A C 1
ATOM 808 O O . SER A 1 104 ? 4.286 -6.191 8.035 1.00 98.62 104 SER A O 1
ATOM 810 N N . GLN A 1 105 ? 5.320 -8.177 8.242 1.00 98.62 105 GLN A N 1
ATOM 811 C CA . GLN A 1 105 ? 4.636 -8.574 9.476 1.00 98.62 105 GLN A CA 1
ATOM 812 C C . GLN A 1 105 ? 4.930 -7.597 10.623 1.00 98.62 105 GLN A C 1
ATOM 814 O O . GLN A 1 105 ? 4.015 -7.152 11.314 1.00 98.62 105 GLN A O 1
ATOM 819 N N . GLN A 1 106 ? 6.194 -7.204 10.796 1.00 98.69 106 GLN A N 1
ATOM 820 C CA . GLN A 1 106 ? 6.611 -6.267 11.836 1.00 98.69 106 GLN A CA 1
ATOM 821 C C . GLN A 1 106 ? 5.932 -4.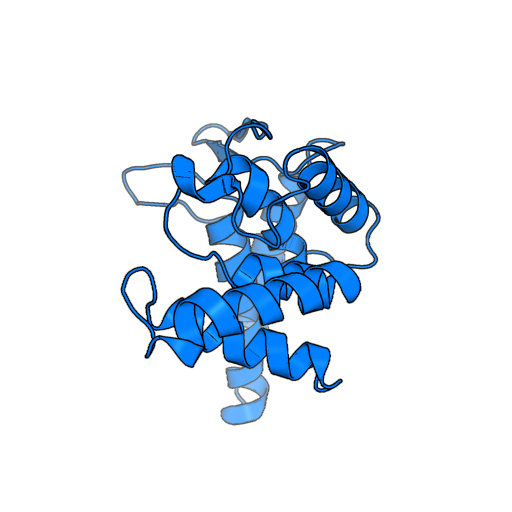904 11.690 1.00 98.69 106 GLN A C 1
ATOM 823 O O . GLN A 1 106 ? 5.336 -4.411 12.646 1.00 98.69 106 GLN A O 1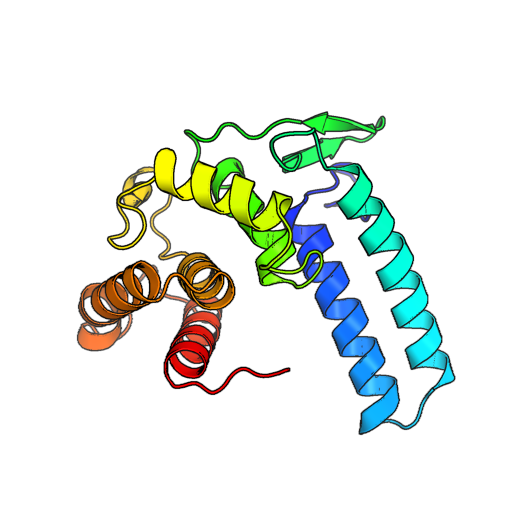
ATOM 828 N N . VAL A 1 107 ? 5.986 -4.290 10.507 1.00 98.69 107 VAL A N 1
ATOM 829 C CA . VAL A 1 107 ? 5.425 -2.946 10.326 1.00 98.69 107 VAL A CA 1
ATOM 830 C C . VAL A 1 107 ? 3.897 -2.938 10.345 1.00 98.69 107 VAL A C 1
ATOM 832 O O . VAL A 1 107 ? 3.303 -1.987 10.851 1.00 98.69 107 VAL A O 1
ATOM 835 N N . TYR A 1 108 ? 3.252 -4.018 9.893 1.00 98.81 108 TYR A N 1
ATOM 836 C CA . TYR A 1 108 ? 1.808 -4.193 10.036 1.00 98.81 108 TYR A CA 1
ATOM 837 C C . TYR A 1 108 ? 1.390 -4.304 11.510 1.00 98.81 108 TYR A C 1
ATOM 839 O O . TYR A 1 108 ? 0.432 -3.660 11.943 1.00 98.81 108 TYR A O 1
ATOM 847 N N . ASN A 1 109 ? 2.150 -5.048 12.319 1.00 98.69 109 ASN A N 1
ATOM 848 C CA . ASN A 1 109 ? 1.929 -5.117 13.764 1.00 98.69 109 ASN A CA 1
ATOM 849 C C . ASN A 1 109 ? 2.141 -3.755 14.440 1.00 98.69 109 ASN A C 1
ATOM 851 O O . ASN A 1 109 ? 1.332 -3.368 15.282 1.00 98.69 109 ASN A O 1
ATOM 855 N N . ASN A 1 110 ? 3.163 -2.996 14.033 1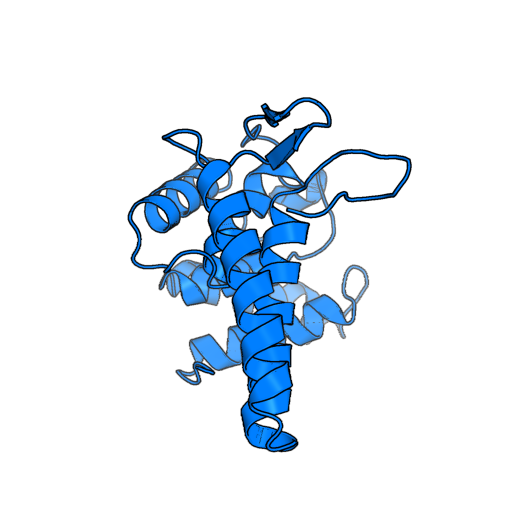.00 98.62 110 ASN A N 1
ATOM 856 C CA . ASN A 1 110 ? 3.402 -1.643 14.541 1.00 98.62 110 ASN A CA 1
ATOM 857 C C . ASN A 1 110 ? 2.235 -0.695 14.213 1.00 98.62 110 ASN A C 1
ATOM 859 O O . ASN A 1 110 ? 1.799 0.054 15.087 1.00 98.62 110 ASN A O 1
ATOM 863 N N . LEU A 1 111 ? 1.695 -0.749 12.987 1.00 98.69 111 LEU A N 1
ATOM 864 C CA . LEU A 1 111 ? 0.501 0.010 12.598 1.00 98.69 111 LEU A CA 1
ATOM 865 C C . LEU A 1 111 ? -0.690 -0.345 13.496 1.00 98.69 111 LEU A C 1
ATOM 867 O O . LEU A 1 111 ? -1.336 0.544 14.041 1.00 98.69 111 LEU A O 1
ATOM 871 N N . ASN A 1 112 ? -0.960 -1.637 13.685 1.00 98.69 112 ASN A N 1
ATOM 872 C CA . ASN A 1 112 ? -2.083 -2.103 14.500 1.00 98.69 112 ASN A CA 1
ATOM 873 C C . ASN A 1 112 ? -1.929 -1.773 15.992 1.00 98.69 112 ASN A C 1
ATOM 875 O O . ASN A 1 112 ? -2.935 -1.576 16.671 1.00 98.69 112 ASN A O 1
ATOM 879 N N . ALA A 1 113 ? -0.697 -1.708 16.500 1.00 98.62 113 ALA A N 1
ATOM 880 C CA . ALA A 1 113 ? -0.412 -1.279 17.865 1.00 98.62 113 ALA A CA 1
ATOM 881 C C . ALA A 1 113 ? -0.622 0.232 18.046 1.00 98.62 113 ALA A C 1
ATOM 883 O O . ALA A 1 113 ? -1.185 0.655 19.054 1.00 98.62 113 ALA A O 1
ATOM 884 N N . ALA A 1 114 ? -0.202 1.041 17.070 1.00 98.50 114 ALA A N 1
ATOM 885 C CA . ALA A 1 114 ? -0.362 2.493 17.107 1.00 98.50 114 ALA A CA 1
ATOM 886 C C . ALA A 1 114 ? -1.810 2.943 16.839 1.00 98.50 114 ALA A C 1
ATOM 888 O O . ALA A 1 114 ? -2.275 3.918 17.424 1.00 98.50 114 ALA A O 1
ATOM 889 N N . TRP A 1 115 ? -2.537 2.214 15.987 1.00 98.56 115 TRP A N 1
ATOM 890 C CA . TRP A 1 115 ? -3.865 2.589 15.499 1.00 98.56 115 TRP A CA 1
ATOM 891 C C . TRP A 1 115 ? -4.890 1.453 15.614 1.00 98.56 115 TRP A C 1
ATOM 893 O O . TRP A 1 115 ? -5.520 1.096 14.622 1.00 98.56 115 TRP A O 1
ATOM 903 N N . PRO A 1 116 ? -5.143 0.874 16.800 1.00 98.44 116 PRO A N 1
ATOM 904 C CA . PRO A 1 116 ? -6.006 -0.306 16.924 1.00 98.44 116 PRO A CA 1
ATOM 905 C C . PRO A 1 116 ? -7.443 -0.093 16.408 1.00 98.44 116 PRO A C 1
ATOM 907 O O . PRO A 1 116 ? -8.090 -1.054 15.996 1.00 98.44 116 PRO A O 1
ATOM 910 N N . GLY A 1 117 ? -7.930 1.155 16.400 1.00 98.56 117 GLY A N 1
ATOM 911 C CA . GLY A 1 117 ? -9.257 1.548 15.913 1.00 98.56 117 GLY A CA 1
ATOM 912 C C . GLY A 1 117 ? -9.327 1.960 14.436 1.00 98.56 117 GLY A C 1
ATOM 913 O O . GLY A 1 117 ? -10.382 2.420 13.990 1.00 98.56 117 GLY A O 1
ATOM 914 N N . TRP A 1 118 ? -8.249 1.814 13.653 1.00 98.62 118 TRP A N 1
ATOM 915 C CA . TRP A 1 118 ? -8.281 2.164 12.228 1.00 98.62 118 TRP A CA 1
ATOM 916 C C . TRP A 1 118 ? -9.382 1.434 11.428 1.00 98.62 118 TRP A C 1
ATOM 918 O O . TRP A 1 118 ? -9.961 2.083 10.553 1.00 98.62 118 TRP A O 1
ATOM 928 N N . PRO A 1 119 ? -9.778 0.168 11.726 1.00 98.75 119 PRO A N 1
ATOM 929 C CA . PRO A 1 119 ? -10.862 -0.497 10.991 1.00 98.75 119 PRO A CA 1
ATOM 930 C C . PRO A 1 119 ? -12.218 0.214 11.113 1.00 98.75 119 PRO A C 1
ATOM 932 O O . PRO A 1 119 ? -13.106 0.025 10.284 1.00 98.75 119 PRO A O 1
ATOM 935 N N . THR A 1 120 ? -12.380 1.046 12.145 1.00 98.62 120 THR A N 1
ATOM 936 C CA . THR A 1 120 ? -13.563 1.879 12.396 1.00 98.62 120 THR A CA 1
ATOM 937 C C . THR A 1 120 ? -13.278 3.370 12.180 1.00 98.62 120 THR A C 1
ATOM 939 O O . THR A 1 120 ? -13.997 4.216 12.702 1.00 98.62 120 THR A O 1
ATOM 942 N N . LEU A 1 121 ? -12.229 3.702 11.416 1.00 98.19 121 LEU A N 1
ATOM 943 C CA . LEU A 1 121 ? -11.828 5.068 11.051 1.00 98.19 121 LEU A CA 1
ATOM 944 C C . LEU A 1 121 ? -11.479 5.975 12.241 1.00 98.19 121 LEU A C 1
ATOM 946 O O . LEU A 1 121 ? -11.736 7.179 12.206 1.00 98.19 121 LEU A O 1
ATOM 950 N N . SER A 1 122 ? -10.867 5.434 13.301 1.00 97.62 122 SER A N 1
ATOM 951 C CA . SER A 1 122 ? -10.493 6.236 14.480 1.00 97.62 122 SER A CA 1
ATOM 952 C C . SER A 1 122 ? -9.456 7.334 14.193 1.00 97.62 122 SER A C 1
ATOM 954 O O . SER A 1 122 ? -9.269 8.223 15.016 1.00 97.62 122 SER A O 1
ATOM 956 N N . PHE A 1 123 ? -8.785 7.286 13.039 1.00 97.44 123 PHE A N 1
ATOM 957 C CA . PHE A 1 123 ? -7.857 8.315 12.559 1.00 97.44 123 PHE A CA 1
ATOM 958 C C . PHE A 1 123 ? -8.559 9.543 11.949 1.00 97.44 123 PHE A C 1
ATOM 960 O O . PHE A 1 123 ? -7.885 10.496 11.566 1.00 97.44 123 PHE A O 1
ATOM 967 N N . GLY A 1 124 ? -9.898 9.549 11.875 1.00 95.25 124 GLY A N 1
ATOM 968 C CA . GLY A 1 124 ? -10.701 10.567 11.185 1.00 95.25 124 GLY A CA 1
ATOM 969 C C . GLY A 1 124 ? -10.477 12.021 11.622 1.00 95.25 124 GLY A C 1
ATOM 970 O O . GLY A 1 124 ? -10.844 12.939 10.893 1.00 95.25 124 GLY A O 1
ATOM 971 N N . THR A 1 125 ? -9.886 12.248 12.800 1.00 96.31 125 THR A N 1
ATOM 972 C CA . THR A 1 125 ? -9.494 13.588 13.266 1.00 96.31 125 THR A CA 1
ATOM 973 C C . THR A 1 125 ? -8.212 14.111 12.617 1.00 96.31 125 THR A C 1
ATOM 975 O O . THR A 1 125 ? -8.020 15.323 12.582 1.00 96.31 125 THR A O 1
ATOM 978 N N . GLN A 1 126 ? -7.343 13.229 12.113 1.00 97.62 126 GLN A N 1
ATOM 979 C CA . GLN A 1 126 ? -6.135 13.597 11.368 1.00 97.62 126 GLN A CA 1
ATOM 980 C C . GLN A 1 126 ? -6.382 13.624 9.860 1.00 97.62 126 GLN A C 1
ATOM 982 O O . GLN A 1 126 ? -5.835 14.478 9.168 1.00 97.62 126 GLN A O 1
ATOM 987 N N . ASP A 1 127 ? -7.211 12.711 9.356 1.00 96.88 127 ASP A N 1
ATOM 988 C CA . ASP A 1 127 ? -7.533 12.627 7.936 1.00 96.88 127 ASP A CA 1
ATOM 989 C C . ASP A 1 127 ? -8.971 12.114 7.744 1.00 96.88 127 ASP A C 1
ATOM 991 O O . ASP A 1 127 ? -9.292 11.018 8.211 1.00 96.88 127 ASP A O 1
ATOM 995 N N . PRO A 1 128 ? -9.862 12.881 7.087 1.00 96.56 128 PRO A N 1
ATOM 996 C CA . PRO A 1 128 ? -11.260 12.504 6.956 1.00 96.56 128 PRO A CA 1
ATOM 997 C C . PRO A 1 128 ? -11.521 11.466 5.850 1.00 96.56 128 PRO A C 1
ATOM 999 O O . PRO A 1 128 ? -12.645 10.961 5.774 1.00 96.56 128 PRO A O 1
ATOM 1002 N N . PHE A 1 129 ? -10.560 11.167 4.967 1.00 97.88 129 PHE A N 1
ATOM 1003 C CA . PHE A 1 129 ? -10.720 10.187 3.885 1.00 97.88 129 PHE A CA 1
ATOM 1004 C C . PHE A 1 129 ? -10.672 8.748 4.421 1.00 97.88 129 PHE A C 1
ATOM 1006 O O . PHE A 1 129 ? -10.049 8.497 5.447 1.00 97.88 129 PHE A O 1
ATOM 1013 N N . PRO A 1 130 ? -11.350 7.775 3.788 1.00 97.81 130 PRO A N 1
ATOM 1014 C CA . PRO A 1 130 ? -11.493 6.445 4.375 1.00 97.81 130 PRO A CA 1
ATOM 1015 C C . PRO A 1 130 ? -10.231 5.579 4.298 1.00 97.81 130 PRO A C 1
ATOM 1017 O O . PRO A 1 130 ? -10.119 4.659 5.108 1.00 97.81 130 PRO A O 1
ATOM 1020 N N . TRP A 1 131 ? -9.288 5.850 3.387 1.00 98.06 131 TRP A N 1
ATOM 1021 C CA . TRP A 1 131 ? -8.052 5.070 3.240 1.00 98.06 131 TRP A CA 1
ATOM 1022 C C . TRP A 1 131 ? -8.312 3.572 2.986 1.00 98.06 131 TRP A C 1
ATOM 1024 O O . TRP A 1 131 ? -7.743 2.704 3.654 1.00 98.06 131 TRP A O 1
ATOM 1034 N N . VAL A 1 132 ? -9.166 3.239 2.008 1.00 98.56 132 VAL A N 1
ATOM 1035 C CA . VAL A 1 132 ? -9.594 1.850 1.727 1.00 98.56 132 VAL A CA 1
ATOM 1036 C C . VAL A 1 132 ? -8.425 0.923 1.410 1.00 98.56 132 VAL A C 1
ATOM 1038 O O . VAL A 1 132 ? -8.451 -0.256 1.767 1.00 98.56 132 VAL A O 1
ATOM 1041 N N . LEU A 1 133 ? -7.349 1.465 0.843 1.00 98.00 133 LEU A N 1
ATOM 1042 C CA . LEU A 1 133 ? -6.099 0.744 0.612 1.00 98.00 133 LEU A CA 1
ATOM 1043 C C . LEU A 1 133 ? -5.490 0.120 1.883 1.00 98.00 133 LEU A C 1
ATOM 1045 O O . LEU A 1 133 ? -4.791 -0.885 1.789 1.00 98.00 133 LEU A O 1
ATOM 1049 N N . VAL A 1 134 ? -5.763 0.658 3.079 1.00 98.44 134 VAL A N 1
ATOM 1050 C CA . VAL A 1 134 ? -5.291 0.062 4.344 1.00 98.44 134 VAL A CA 1
ATOM 1051 C C . VAL A 1 134 ? -6.119 -1.174 4.702 1.00 98.44 134 VAL A C 1
ATOM 1053 O O . VAL A 1 134 ? -5.577 -2.167 5.190 1.00 98.44 134 VAL A O 1
ATOM 1056 N N . GLY A 1 135 ? -7.418 -1.162 4.385 1.00 98.31 135 GLY A N 1
ATOM 1057 C CA . GLY A 1 135 ? -8.258 -2.359 4.427 1.00 98.31 135 GLY A CA 1
ATOM 1058 C C . GLY A 1 135 ? -7.753 -3.436 3.463 1.00 98.31 135 GLY A C 1
ATOM 1059 O O . GLY A 1 135 ? -7.641 -4.600 3.843 1.00 98.31 135 GLY A O 1
ATOM 1060 N N . ASP A 1 136 ? -7.371 -3.041 2.247 1.00 96.94 136 ASP A N 1
ATOM 1061 C CA . ASP A 1 136 ? -6.760 -3.931 1.250 1.00 96.94 136 ASP A CA 1
ATOM 1062 C C . ASP A 1 136 ? -5.420 -4.513 1.739 1.00 96.94 136 ASP A C 1
ATOM 1064 O O . ASP A 1 136 ? -5.199 -5.723 1.654 1.00 96.94 136 ASP A O 1
ATOM 1068 N N . ALA A 1 137 ? -4.576 -3.693 2.377 1.00 97.62 137 ALA A N 1
ATOM 1069 C CA . ALA A 1 137 ? -3.358 -4.160 3.032 1.00 97.62 137 ALA A CA 1
ATOM 1070 C C . ALA A 1 137 ? -3.655 -5.217 4.108 1.00 97.62 137 ALA A C 1
ATOM 1072 O O . ALA A 1 137 ? -2.973 -6.237 4.153 1.00 97.62 137 ALA A O 1
ATOM 1073 N N . ALA A 1 138 ? -4.690 -5.034 4.936 1.00 98.31 138 ALA A N 1
ATOM 1074 C CA . ALA A 1 138 ? -5.090 -6.043 5.919 1.00 98.31 138 ALA A CA 1
ATOM 1075 C C . ALA A 1 138 ? -5.468 -7.381 5.258 1.00 98.31 138 ALA A C 1
ATOM 1077 O O . ALA A 1 138 ? -5.027 -8.436 5.717 1.00 98.31 138 ALA A O 1
ATOM 1078 N N . ALA A 1 139 ? -6.202 -7.346 4.141 1.00 97.19 139 ALA A N 1
ATOM 1079 C CA . ALA A 1 139 ? -6.534 -8.547 3.377 1.00 97.19 139 ALA A CA 1
ATOM 1080 C C . ALA A 1 139 ? -5.282 -9.243 2.799 1.00 97.19 139 ALA A C 1
ATOM 1082 O O . ALA A 1 139 ? -5.153 -10.465 2.914 1.00 97.19 139 ALA A O 1
ATOM 1083 N N . ILE A 1 140 ? -4.325 -8.485 2.247 1.00 95.44 140 ILE A N 1
ATOM 1084 C CA . ILE A 1 140 ? -3.033 -9.002 1.744 1.00 95.44 140 ILE A CA 1
ATOM 1085 C C . ILE A 1 140 ? -2.192 -9.630 2.865 1.00 95.44 140 ILE A C 1
ATOM 1087 O O . ILE A 1 140 ? -1.554 -10.669 2.665 1.00 95.44 140 ILE A O 1
ATOM 1091 N N . MET A 1 141 ? -2.198 -9.011 4.046 1.00 97.19 141 MET A N 1
ATOM 1092 C CA . MET A 1 141 ? -1.499 -9.499 5.237 1.00 97.19 141 MET A CA 1
ATOM 1093 C C . MET A 1 141 ? -2.178 -10.721 5.872 1.00 97.19 141 MET A C 1
ATOM 1095 O O . MET A 1 141 ? -1.595 -11.348 6.753 1.00 97.19 141 MET A O 1
ATOM 1099 N N . GLY A 1 142 ? -3.380 -11.088 5.415 1.00 95.75 142 GLY A N 1
ATOM 1100 C CA . GLY A 1 142 ? -4.152 -12.212 5.940 1.00 95.75 142 GLY A CA 1
ATOM 1101 C C . GLY A 1 142 ? -4.955 -11.892 7.205 1.00 95.75 142 GLY A C 1
ATOM 1102 O O . GLY A 1 142 ? -5.528 -12.806 7.793 1.00 95.75 142 GLY A O 1
ATOM 1103 N N . ASP A 1 143 ? -5.048 -10.624 7.618 1.00 97.88 143 ASP A N 1
ATOM 1104 C CA . ASP A 1 143 ? -5.898 -10.194 8.735 1.00 97.88 143 ASP A CA 1
ATOM 1105 C C . ASP A 1 143 ? -7.344 -10.019 8.257 1.00 97.88 143 ASP A C 1
ATOM 1107 O O . ASP A 1 143 ? -7.863 -8.917 8.047 1.00 97.88 143 ASP A O 1
ATOM 1111 N N . THR A 1 144 ? -8.011 -11.157 8.071 1.00 96.88 144 THR A N 1
ATOM 1112 C CA . THR A 1 144 ? -9.404 -11.204 7.623 1.00 96.88 144 THR A CA 1
ATOM 1113 C C . THR A 1 144 ? -10.355 -10.551 8.618 1.00 96.88 144 THR A C 1
ATOM 1115 O O . THR A 1 144 ? -11.404 -10.049 8.224 1.00 96.88 144 THR A O 1
ATOM 1118 N N . THR A 1 145 ? -10.011 -10.545 9.907 1.00 98.19 145 THR A N 1
ATOM 1119 C CA . THR A 1 145 ? -10.847 -9.960 10.958 1.00 98.19 145 THR A CA 1
ATOM 1120 C C . THR A 1 145 ? -10.918 -8.447 10.800 1.00 98.19 145 THR A C 1
ATOM 1122 O O . THR A 1 145 ? -12.015 -7.902 10.682 1.00 98.19 145 THR A O 1
ATOM 1125 N N . ARG A 1 146 ? -9.772 -7.755 10.728 1.00 98.62 146 ARG A N 1
ATOM 1126 C CA . ARG A 1 146 ? -9.759 -6.298 10.527 1.00 98.62 146 ARG A CA 1
ATOM 1127 C C . ARG A 1 146 ? -10.277 -5.900 9.152 1.00 98.62 146 ARG A C 1
ATOM 1129 O O . ARG A 1 146 ? -11.007 -4.916 9.063 1.00 98.62 146 ARG A O 1
ATOM 1136 N N . ALA A 1 147 ? -9.963 -6.671 8.110 1.00 98.44 147 ALA A N 1
ATOM 1137 C CA . ALA A 1 147 ? -10.489 -6.431 6.769 1.00 98.44 147 ALA A CA 1
ATOM 1138 C C . ALA A 1 147 ? -12.029 -6.489 6.737 1.00 98.44 147 ALA A C 1
ATOM 1140 O O . ALA A 1 147 ? -12.666 -5.575 6.216 1.00 98.44 147 ALA A O 1
ATOM 1141 N N . ASN A 1 148 ? -12.642 -7.502 7.362 1.00 98.50 148 ASN A N 1
ATOM 1142 C CA . ASN A 1 148 ? -14.102 -7.616 7.445 1.00 98.50 148 ASN A CA 1
ATOM 1143 C C . ASN A 1 148 ? -14.736 -6.488 8.268 1.00 98.50 148 ASN A C 1
ATOM 1145 O O . ASN A 1 148 ? -15.736 -5.914 7.834 1.00 98.50 148 ASN A O 1
ATOM 1149 N N . THR A 1 149 ? -14.147 -6.123 9.412 1.00 98.81 149 THR A N 1
ATOM 1150 C CA . THR A 1 149 ? -14.606 -4.965 10.197 1.00 98.81 149 THR A CA 1
ATOM 1151 C C . THR A 1 149 ? -14.562 -3.689 9.361 1.00 98.81 149 THR A C 1
ATOM 1153 O O . THR A 1 149 ? -15.532 -2.936 9.328 1.00 98.81 149 THR A O 1
ATOM 1156 N N . TYR A 1 150 ? -13.470 -3.463 8.627 1.00 98.81 150 TYR A N 1
ATOM 1157 C CA . TYR A 1 150 ? -13.335 -2.300 7.757 1.00 98.81 150 TYR A CA 1
ATOM 1158 C C . TYR A 1 150 ? -14.386 -2.291 6.636 1.00 98.81 150 TYR A C 1
ATOM 1160 O O . TYR A 1 150 ? -15.025 -1.263 6.406 1.00 98.81 150 TYR A O 1
ATOM 1168 N N . ILE A 1 151 ? -14.644 -3.432 5.983 1.00 98.75 151 ILE A N 1
ATOM 1169 C CA . ILE A 1 151 ? -15.706 -3.550 4.969 1.00 98.75 151 ILE A CA 1
ATOM 1170 C C . ILE A 1 151 ? -17.069 -3.176 5.561 1.00 98.75 151 ILE A C 1
ATOM 1172 O O . ILE A 1 151 ? -17.791 -2.385 4.956 1.00 98.75 151 ILE A O 1
ATOM 1176 N N . GLN A 1 152 ? -17.417 -3.677 6.749 1.00 98.75 152 GLN A N 1
ATOM 1177 C CA . GLN A 1 152 ? -18.674 -3.326 7.423 1.00 98.75 152 GLN A CA 1
ATOM 1178 C C . GLN A 1 152 ? -18.764 -1.825 7.739 1.00 98.75 152 GLN A C 1
ATOM 1180 O O . GLN A 1 152 ? -19.820 -1.210 7.545 1.00 98.75 152 GLN A O 1
ATOM 1185 N N . THR A 1 153 ? -17.654 -1.210 8.157 1.00 98.69 153 THR A N 1
ATOM 1186 C CA . THR A 1 153 ? -17.563 0.242 8.354 1.00 98.69 153 THR A CA 1
ATOM 1187 C C . THR A 1 153 ? -17.830 1.000 7.051 1.00 98.69 153 THR A C 1
ATOM 1189 O O . THR A 1 153 ? -18.623 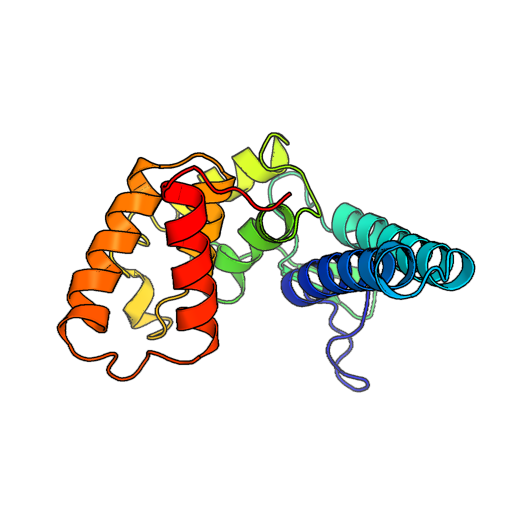1.943 7.046 1.00 98.69 153 THR A O 1
ATOM 1192 N N . MET A 1 154 ? -17.231 0.579 5.930 1.00 98.69 154 MET A N 1
ATOM 1193 C CA . MET A 1 154 ? -17.457 1.200 4.616 1.00 98.69 154 MET A CA 1
ATOM 1194 C C . MET A 1 154 ? -18.900 1.043 4.141 1.00 98.69 154 MET A C 1
ATOM 1196 O O . MET A 1 154 ? -19.493 2.005 3.651 1.00 98.69 154 MET A O 1
ATOM 1200 N N . GLN A 1 155 ? -19.487 -0.140 4.339 1.00 98.38 155 GLN A N 1
ATOM 1201 C CA . GLN A 1 155 ? -20.888 -0.400 4.016 1.00 98.38 155 GLN A CA 1
ATOM 1202 C C . GLN A 1 155 ? -21.813 0.564 4.767 1.00 98.38 155 GLN A C 1
ATOM 1204 O O . GLN A 1 155 ? -22.670 1.212 4.172 1.00 98.38 155 GLN A O 1
ATOM 1209 N N . THR A 1 156 ? -21.582 0.722 6.069 1.00 98.44 156 THR A N 1
ATOM 1210 C CA . THR A 1 156 ? -22.417 1.551 6.944 1.00 98.44 156 THR A CA 1
ATOM 1211 C C . THR A 1 156 ? -22.272 3.042 6.646 1.00 98.44 156 THR A C 1
ATOM 1213 O O . THR A 1 156 ? -23.276 3.744 6.523 1.00 98.44 156 THR A O 1
ATOM 1216 N N . LYS A 1 157 ? -21.030 3.530 6.538 1.00 97.94 157 LYS A N 1
ATOM 1217 C CA . LYS A 1 157 ? -20.730 4.964 6.445 1.00 97.94 157 LYS A CA 1
ATOM 1218 C C . LYS A 1 157 ? -20.837 5.514 5.023 1.00 97.94 157 LYS A C 1
ATOM 1220 O O . LYS A 1 157 ? -21.175 6.683 4.866 1.00 97.94 157 LYS A O 1
ATOM 1225 N N . TYR A 1 158 ? -20.551 4.697 4.009 1.00 98.25 158 TYR A N 1
ATOM 1226 C CA . TYR A 1 158 ? -20.472 5.158 2.624 1.00 98.25 158 TYR A CA 1
ATOM 1227 C C . TYR A 1 158 ? -21.471 4.462 1.703 1.00 98.25 158 TYR A C 1
ATOM 1229 O O . TYR A 1 158 ? -22.310 5.145 1.123 1.00 98.25 158 TYR A O 1
ATOM 1237 N N . VAL A 1 159 ? -21.440 3.130 1.585 1.00 98.00 159 VAL A N 1
ATOM 1238 C CA . VAL A 1 159 ? -22.263 2.411 0.587 1.00 98.00 159 VAL A CA 1
ATOM 1239 C C . VAL A 1 159 ? -23.757 2.642 0.824 1.00 98.00 159 VAL A C 1
ATOM 1241 O O . VAL A 1 159 ? -24.461 3.107 -0.070 1.00 98.00 159 VAL A O 1
ATOM 1244 N N . ASN A 1 160 ? -24.232 2.417 2.052 1.00 98.31 160 ASN A N 1
ATOM 1245 C CA . ASN A 1 160 ? -25.642 2.586 2.422 1.00 98.31 160 ASN A CA 1
ATOM 1246 C C . ASN A 1 160 ? -26.101 4.052 2.431 1.00 98.31 160 ASN A C 1
ATOM 1248 O O . ASN A 1 160 ? -27.295 4.320 2.520 1.00 98.31 160 ASN A O 1
ATOM 1252 N N . GLN A 1 161 ? -25.160 4.995 2.352 1.00 97.81 161 GLN A N 1
ATOM 1253 C CA . GLN A 1 161 ? -25.420 6.435 2.351 1.00 97.81 161 GLN A CA 1
ATOM 1254 C C . GLN A 1 161 ? -25.320 7.046 0.945 1.00 97.81 161 GLN A C 1
ATOM 1256 O O . GLN A 1 161 ? -25.409 8.262 0.801 1.00 97.81 161 GLN A O 1
ATOM 1261 N N . GLY A 1 162 ? -25.111 6.229 -0.095 1.00 97.31 162 GLY A N 1
ATOM 1262 C CA . GLY A 1 162 ? -24.954 6.716 -1.467 1.00 97.31 162 GLY A CA 1
ATOM 1263 C C . GLY A 1 162 ? -23.599 7.377 -1.740 1.00 97.31 162 GLY A C 1
ATOM 1264 O O . GLY A 1 162 ? -23.529 8.300 -2.544 1.00 97.31 162 GLY A O 1
ATOM 1265 N N . PHE A 1 163 ? -22.531 6.905 -1.086 1.00 97.25 163 PHE A N 1
ATOM 1266 C CA . PHE A 1 163 ? -21.146 7.374 -1.249 1.00 97.25 163 PHE A CA 1
ATOM 1267 C C . PHE A 1 163 ? -20.960 8.890 -1.024 1.00 97.25 163 PHE A C 1
ATOM 1269 O O . PHE A 1 163 ? -20.468 9.591 -1.911 1.00 97.25 163 PHE A O 1
ATOM 1276 N N . PRO A 1 164 ? -21.326 9.424 0.157 1.00 97.44 164 PRO A N 1
ATOM 1277 C CA . PRO A 1 164 ? -21.115 10.831 0.471 1.00 97.44 164 PRO A CA 1
ATOM 1278 C C . PRO A 1 164 ? -19.622 11.179 0.496 1.00 97.44 164 PRO A C 1
ATOM 1280 O O . PRO A 1 164 ? -18.759 10.324 0.720 1.00 97.44 164 PRO A O 1
ATOM 1283 N N . TRP A 1 165 ? -19.316 12.471 0.351 1.00 96.31 165 TRP A N 1
ATOM 1284 C CA . TRP A 1 165 ? -17.995 13.000 0.696 1.00 96.31 165 TRP A CA 1
ATOM 1285 C C . TRP A 1 165 ? -17.611 12.533 2.112 1.00 96.31 165 TRP A C 1
ATOM 1287 O O . TRP A 1 165 ? -18.422 12.610 3.032 1.00 96.31 165 TRP A O 1
ATOM 1297 N N . THR A 1 166 ? -16.417 12.010 2.369 1.00 96.00 166 THR A N 1
ATOM 1298 C CA . THR A 1 166 ? -15.141 12.022 1.624 1.00 96.00 166 THR A CA 1
ATOM 1299 C C . THR A 1 166 ? -14.874 10.809 0.712 1.00 96.00 166 THR A C 1
ATOM 1301 O O . THR A 1 166 ? -13.733 10.371 0.585 1.00 96.00 166 THR A O 1
ATOM 1304 N N . TRP A 1 167 ? -15.883 10.221 0.065 1.00 98.12 167 TRP A N 1
ATOM 1305 C CA . TRP A 1 167 ? -15.652 9.150 -0.915 1.00 98.12 167 TRP A CA 1
ATOM 1306 C C . TRP A 1 167 ? -15.251 9.688 -2.299 1.00 98.12 167 TRP A C 1
ATOM 1308 O O . TRP A 1 167 ? -15.849 10.643 -2.793 1.00 98.12 167 TRP A O 1
ATOM 1318 N N . TYR A 1 168 ? -14.273 9.056 -2.958 1.00 96.31 168 TYR A N 1
ATOM 1319 C CA . TYR A 1 168 ? -13.858 9.384 -4.329 1.00 96.31 168 TYR A CA 1
ATOM 1320 C C . TYR A 1 168 ? -13.442 8.129 -5.116 1.00 96.31 168 TYR A C 1
ATOM 1322 O O . TYR A 1 168 ? -13.466 7.011 -4.602 1.00 96.31 168 TYR A O 1
ATOM 1330 N N . SER A 1 169 ? -13.100 8.297 -6.396 1.00 96.56 169 SER A N 1
ATOM 1331 C CA . SER A 1 169 ? -12.918 7.187 -7.342 1.00 96.56 169 SER A CA 1
ATOM 1332 C C . SER A 1 169 ? -11.834 6.181 -6.948 1.00 96.56 169 SER A C 1
ATOM 1334 O O . SER A 1 169 ? -12.029 4.986 -7.169 1.00 96.56 169 SER A O 1
ATOM 1336 N N . ALA A 1 170 ? -10.723 6.615 -6.343 1.00 95.69 170 ALA A N 1
ATOM 1337 C CA . ALA A 1 170 ? -9.695 5.669 -5.910 1.00 95.69 170 ALA A CA 1
ATOM 1338 C C . ALA A 1 170 ? -10.214 4.775 -4.776 1.00 95.69 170 ALA A C 1
ATOM 1340 O O . ALA A 1 170 ? -10.012 3.566 -4.830 1.00 95.69 170 ALA A O 1
ATOM 1341 N N . GLU A 1 171 ? -10.952 5.332 -3.808 1.00 98.00 171 GLU A N 1
ATOM 1342 C CA . GLU A 1 171 ? -11.560 4.553 -2.718 1.00 98.00 171 GLU A CA 1
ATOM 1343 C C . GLU A 1 171 ? -12.522 3.499 -3.263 1.00 98.00 171 GLU A C 1
ATOM 1345 O O . GLU A 1 171 ? -12.511 2.361 -2.804 1.00 98.00 171 GLU A O 1
ATOM 1350 N N . ALA A 1 172 ? -13.291 3.832 -4.307 1.00 97.31 172 ALA A N 1
ATOM 1351 C CA . ALA A 1 172 ? -14.138 2.861 -4.994 1.00 97.31 172 ALA A CA 1
ATOM 1352 C C . ALA A 1 172 ? -13.325 1.704 -5.596 1.00 97.31 172 ALA A C 1
ATOM 1354 O O . ALA A 1 172 ? -13.666 0.540 -5.381 1.00 97.31 172 ALA A O 1
ATOM 1355 N N . GLY A 1 173 ? -12.233 2.009 -6.303 1.00 96.81 173 GLY A N 1
ATOM 1356 C CA . GLY A 1 173 ? -11.357 0.995 -6.895 1.00 96.81 173 GLY A CA 1
ATOM 1357 C C . GLY A 1 173 ? -10.725 0.078 -5.845 1.00 96.81 173 GLY A C 1
ATOM 1358 O O . GLY A 1 173 ? -10.795 -1.147 -5.958 1.00 96.81 173 GLY A O 1
ATOM 1359 N N . TRP A 1 174 ? -10.177 0.663 -4.780 1.00 97.38 174 TRP A N 1
ATOM 1360 C CA . TRP A 1 174 ? -9.630 -0.079 -3.645 1.00 97.38 174 TRP A CA 1
ATOM 1361 C C . TRP A 1 174 ? -10.693 -0.915 -2.935 1.00 97.38 174 TRP A C 1
ATOM 1363 O O . TRP A 1 174 ? -10.423 -2.047 -2.548 1.00 97.38 174 TRP A O 1
ATOM 1373 N N . PHE A 1 175 ? -11.922 -0.410 -2.814 1.00 97.75 175 PHE A N 1
ATOM 1374 C CA . PHE A 1 175 ? -13.003 -1.144 -2.166 1.00 97.75 175 PHE A CA 1
ATOM 1375 C C . PHE A 1 175 ? -13.429 -2.361 -2.979 1.00 97.75 175 PHE A C 1
ATOM 1377 O O . PHE A 1 175 ? -13.619 -3.438 -2.414 1.00 97.75 175 PHE A O 1
ATOM 1384 N N . MET A 1 176 ? -13.524 -2.225 -4.302 1.00 96.56 176 MET A N 1
ATOM 1385 C CA . MET A 1 176 ? -13.776 -3.362 -5.189 1.00 96.56 176 MET A CA 1
ATOM 1386 C C . MET A 1 176 ? -12.690 -4.432 -5.037 1.00 96.56 176 MET A C 1
ATOM 1388 O O . MET A 1 176 ? -13.009 -5.615 -4.912 1.00 96.56 176 MET A O 1
ATOM 1392 N N . ARG A 1 177 ? -11.419 -4.017 -4.991 1.00 95.38 177 ARG A N 1
ATOM 1393 C CA . ARG A 1 177 ? -10.275 -4.924 -4.845 1.00 95.38 177 ARG A CA 1
ATOM 1394 C C . ARG A 1 177 ? -10.264 -5.646 -3.497 1.00 95.38 177 ARG A C 1
ATOM 1396 O O . ARG A 1 177 ? -10.204 -6.874 -3.472 1.00 95.38 177 ARG A O 1
ATOM 1403 N N . LEU A 1 178 ? -10.445 -4.907 -2.406 1.00 97.25 178 LEU A N 1
ATOM 1404 C CA . LEU A 1 178 ? -10.563 -5.449 -1.055 1.00 97.25 178 LEU A CA 1
ATOM 1405 C C . LEU A 1 178 ? -11.667 -6.513 -0.973 1.00 97.25 178 LEU A C 1
ATOM 1407 O O . LEU A 1 178 ? -11.429 -7.620 -0.493 1.00 97.25 178 LEU A O 1
ATOM 1411 N N . ASN A 1 179 ? -12.866 -6.216 -1.481 1.00 96.44 179 ASN A N 1
ATOM 1412 C CA . ASN A 1 179 ? -13.963 -7.186 -1.478 1.00 96.44 179 ASN A CA 1
ATOM 1413 C C . ASN A 1 179 ? -13.631 -8.422 -2.329 1.00 96.44 179 ASN A C 1
ATOM 1415 O O . ASN A 1 179 ? -13.912 -9.539 -1.902 1.00 96.44 179 ASN A O 1
ATOM 1419 N N . ALA A 1 180 ? -12.988 -8.253 -3.490 1.00 94.19 180 ALA A N 1
ATOM 1420 C CA . ALA A 1 180 ? -12.557 -9.382 -4.314 1.00 94.19 180 ALA A CA 1
ATOM 1421 C C . ALA A 1 180 ? -11.576 -10.300 -3.562 1.00 94.19 180 ALA A C 1
ATOM 1423 O O . ALA A 1 180 ? -11.759 -11.518 -3.563 1.00 94.19 180 ALA A O 1
ATOM 1424 N N . TYR A 1 181 ? -10.601 -9.731 -2.846 1.00 92.12 181 TYR A N 1
ATOM 1425 C CA . TYR A 1 181 ? -9.640 -10.505 -2.051 1.00 92.12 181 TYR A CA 1
ATOM 1426 C C . TYR A 1 181 ? -10.332 -11.293 -0.944 1.00 92.12 181 TYR A C 1
ATOM 1428 O O . TYR A 1 181 ? -10.021 -12.465 -0.725 1.00 92.12 181 TYR A O 1
ATOM 1436 N N . MET A 1 182 ? -11.293 -10.660 -0.270 1.00 94.31 182 MET A N 1
ATOM 1437 C CA . MET A 1 182 ? -12.049 -11.270 0.824 1.00 94.31 182 MET A CA 1
ATOM 1438 C C . MET A 1 182 ? -13.035 -12.345 0.351 1.00 94.31 182 MET A C 1
ATOM 1440 O O . MET A 1 182 ? -13.389 -13.226 1.129 1.00 94.31 182 MET A O 1
ATOM 1444 N N . LEU A 1 183 ? -13.410 -12.338 -0.931 1.00 92.56 183 LEU A N 1
ATOM 1445 C CA . LEU A 1 183 ? -14.165 -13.412 -1.586 1.00 92.56 183 LEU A CA 1
ATOM 1446 C C . LEU A 1 183 ? -13.273 -14.551 -2.121 1.00 92.56 183 LEU A C 1
ATOM 1448 O O . LEU A 1 183 ? -13.776 -15.475 -2.755 1.00 92.56 183 LEU A O 1
ATOM 1452 N N . GLY A 1 184 ? -11.960 -14.508 -1.873 1.00 85.69 184 GLY A N 1
ATOM 1453 C CA . GLY A 1 184 ? -11.003 -15.520 -2.336 1.00 85.69 184 GLY A CA 1
ATOM 1454 C C . GLY A 1 184 ? -10.471 -15.283 -3.752 1.00 85.69 184 GLY A C 1
ATOM 1455 O O . GLY A 1 184 ? -9.625 -16.041 -4.225 1.00 85.69 184 GLY A O 1
ATOM 1456 N N . THR A 1 185 ? -10.897 -14.208 -4.412 1.00 75.06 185 THR A N 1
ATOM 1457 C CA . THR A 1 185 ? -10.410 -13.816 -5.734 1.00 75.06 185 THR A CA 1
ATOM 1458 C C . THR A 1 185 ? -9.187 -12.926 -5.562 1.00 75.06 185 THR A C 1
ATOM 1460 O O . THR A 1 185 ? -9.285 -11.700 -5.562 1.00 75.06 185 THR A O 1
ATOM 1463 N N . ARG A 1 186 ? -8.015 -13.540 -5.377 1.00 62.62 186 ARG A N 1
ATOM 1464 C CA . ARG A 1 186 ? -6.733 -12.825 -5.393 1.00 62.62 186 ARG A CA 1
ATOM 1465 C C . ARG A 1 186 ? -6.250 -12.727 -6.850 1.00 62.62 186 ARG A C 1
ATOM 1467 O O . ARG A 1 186 ? -5.906 -13.763 -7.415 1.00 62.62 186 ARG A O 1
ATOM 1474 N N . PRO A 1 187 ? -6.246 -11.543 -7.489 1.00 53.78 187 PRO A N 1
ATOM 1475 C CA . PRO A 1 187 ? -5.464 -11.340 -8.691 1.00 53.78 187 PRO A CA 1
ATOM 1476 C C . PRO A 1 187 ? -3.991 -11.541 -8.327 1.00 53.78 187 PRO A C 1
ATOM 1478 O O . PRO A 1 187 ? -3.527 -11.091 -7.277 1.00 53.78 187 PRO A O 1
ATOM 1481 N N . LEU A 1 188 ? -3.331 -12.316 -9.181 1.00 46.03 188 LEU A N 1
ATOM 1482 C CA . LEU A 1 188 ? -1.920 -12.683 -9.118 1.00 46.03 188 LEU A CA 1
ATOM 1483 C C . LEU A 1 188 ? -1.004 -11.457 -9.193 1.00 46.03 188 LEU A C 1
ATOM 1485 O O . LEU A 1 188 ? -1.323 -10.536 -9.980 1.00 46.03 188 LEU A O 1
#

Radius of gyration: 17.12 Å; chains: 1; bounding box: 47×37×45 Å

Sequence (188 aa):
LTWAKPDYQIKYLMDNCEAYRGLRDLASLFQNAFGDSTKAAYYNAIADHMLQGVQSMWMGNAWAVYKDGIGNLIAPNMGTWYPDATSQVFPALNSVVSSGDARSQQVYNNLNAAWPGWPTLSFGTQDPFPWVLVGDAAAIMGDTTRANTYIQTMQTKYVNQGFPWTWYSAEAGWFMRLNAYMLGTRPL

Foldseek 3Di:
DDAPDPPFFKAFLQVLLQLLLVLQVVLVCCVPVVVNNVSSVVSPVVSVVSLVVQVVQDPPQFGFRIAGPVGDGHAADLLAPPPGLLSRLSCCLSVSDQLPDPSVVRSLVSNCVSCVCLLLPPVCVRPVANPLSVLVSCLSNVVLVSNVSNLVNCCVPAVVVPGDPVGDDVSVVSSVQSVCSNVVNDDD

pLDDT: mean 96.66, std 6.0, range [46.03, 98.81]

Secondary structure (DSSP, 8-state):
---SBTTB--EEHHHHHHHHHHHHHHHHHHHHTS--HHHHHHHHHHHHHHHHHHHTTB-SSSB-SEE-SS-PEEPP-TT-IIIIIHHTTHHHHTTSS-TTSHHHHHHHHHHHHH-TTGGGTTTTTT--S--HHHHHHHHHHT-HHHHHHHHHHHHHHTGGGTS-TT--HHHHHHHHHHHHHHTT----